Protein AF-A0A2D4QKC1-F1 (afdb_monomer)

Mean predicted aligned error: 18.06 Å

pLDDT: mean 79.15, std 17.95, range [43.81, 97.62]

Radius of gyration: 31.67 Å; Cα contacts (8 Å, |Δi|>4): 139; chains: 1; bounding box: 95×57×72 Å

Solvent-accessible surface area (backbone atoms only — not comparable to full-atom values): 16723 Å² total; per-residue (Å²): 98,55,77,78,63,40,70,86,30,85,89,55,93,60,56,71,71,54,38,54,56,47,50,66,70,49,64,88,60,57,54,65,60,53,51,51,51,52,52,52,51,54,54,47,56,62,53,36,77,80,44,98,55,34,66,61,54,51,55,54,47,52,54,51,51,63,59,47,60,68,54,71,50,46,63,56,55,70,70,67,52,75,74,73,71,78,82,75,76,87,76,90,73,88,73,80,82,77,77,79,80,79,80,80,75,86,77,75,83,76,83,83,74,81,81,72,82,76,77,81,76,77,80,77,80,83,74,79,79,76,79,72,80,85,68,86,73,51,50,65,58,52,50,52,51,41,60,66,70,32,72,47,72,71,45,36,66,59,54,59,60,57,40,83,72,45,60,54,96,54,32,41,34,29,35,52,76,67,79,53,95,83,62,83,50,68,69,50,48,51,54,47,28,54,49,49,18,68,71,72,75,47,85,44,49,71,42,75,49,51,78,84,71,60,68,67,66,64,86,75,51,73,59,63,76,72,38,70,67,52,44,51,50,35,66,74,64,78,56,79,92,86,79,87,82,81,76,88,74,67,79,79,78,76,84,80,130

Foldseek 3Di:
DCQPQNLPDPVDPDDPVRSVVVVVVCVLPDPVLVVVLVVLVVVLVVVLVVDPPSVVSVVVSVVVNVVSVVVSCVVVVVVVPPPPPPPCPDDPDDDPPDDDDDDDDDDDDDDDDPPDDDPDDDDPPPPPPPPDDPDDDFLVNLLVVLVVLQPDPVSCVLCPQWDFDGDDPLETEIEGNDADVPRQDPVSQVSSQVSSCVSNVDGHHYHYDYPVPPPPPCVPPPPCCPVPVVVVVCVVPVDDCPDDDDPVPDPDDDPDD

Secondary structure (DSSP, 8-state):
-HHHH-TT-TT----HHHHHHHHHHHTT--HHHHHHHHHHHHHHHHHHTT-TTHHHHHHHHHHHHHHHHTTTTHHHHHTT------------------PPPPPPP-PPPPP----PPPPPPPPPP-------------HHHHHHHHHHH--SHHHHHHHTTEEEEEEETTEEEEEESS--TT-S-HHHHHHHHHHHHHHHSS--EEEEE-GGG----TTT---GGGSHHHHHHHHHHT---------TTS-------

Nearest PDB structures (foldseek):
  5fkv-assembly1_E  TM=5.179E-01  e=2.735E-02  Escherichia coli K-12
  2aya-assembly1_A  TM=5.214E-01  e=7.899E-02  Escherichia coli
  4r1m-assembly2_C  TM=5.693E-01  e=3.878E-01  Bacteroides thetaiotaomicron VPI-5482
  6zu5-assembly1_SH0  TM=4.976E-01  e=1.056E+00  Paranosema locustae

Structure (mmCIF, N/CA/C/O backbone):
data_AF-A0A2D4QKC1-F1
#
_entry.id   AF-A0A2D4QKC1-F1
#
loop_
_atom_site.group_PDB
_atom_site.id
_atom_site.type_symbol
_atom_site.label_atom_id
_atom_site.label_alt_id
_atom_site.label_comp_id
_atom_site.label_asym_id
_atom_site.label_entity_id
_atom_site.label_seq_id
_atom_site.pdbx_PDB_ins_code
_atom_site.Cartn_x
_atom_site.Cartn_y
_atom_site.Cartn_z
_atom_site.occupancy
_atom_site.B_iso_or_equiv
_atom_site.auth_seq_id
_atom_site.auth_comp_id
_atom_site.auth_asym_id
_atom_site.auth_atom_id
_atom_site.pdbx_PDB_model_num
ATOM 1 N N . ILE A 1 1 ? 10.296 9.611 -22.393 1.00 74.88 1 ILE A N 1
ATOM 2 C CA . ILE A 1 1 ? 9.806 10.125 -23.695 1.00 74.88 1 ILE A CA 1
ATOM 3 C C . ILE A 1 1 ? 10.559 9.476 -24.848 1.00 74.88 1 ILE A C 1
ATOM 5 O O . ILE A 1 1 ? 9.961 8.614 -25.459 1.00 74.88 1 ILE A O 1
ATOM 9 N N . GLY A 1 2 ? 11.847 9.754 -25.102 1.00 80.81 2 GLY A N 1
ATOM 10 C CA . GLY A 1 2 ? 12.558 9.127 -26.239 1.00 80.81 2 GLY A CA 1
ATOM 11 C C . GLY A 1 2 ? 12.547 7.587 -26.245 1.00 80.81 2 GLY A C 1
ATOM 12 O O . GLY A 1 2 ? 12.412 6.978 -27.296 1.00 80.81 2 GLY A O 1
ATOM 13 N N . ILE A 1 3 ? 12.590 6.957 -25.065 1.00 80.50 3 ILE A N 1
ATOM 14 C CA . ILE A 1 3 ? 12.498 5.493 -24.925 1.00 80.50 3 ILE A CA 1
ATOM 15 C C . ILE A 1 3 ? 11.067 4.963 -25.157 1.00 80.50 3 ILE A C 1
ATOM 17 O O . ILE A 1 3 ? 10.878 3.892 -25.715 1.00 80.50 3 ILE A O 1
ATOM 21 N N . THR A 1 4 ? 10.047 5.696 -24.707 1.00 83.12 4 THR A N 1
ATOM 22 C CA . THR A 1 4 ? 8.649 5.225 -24.653 1.00 83.12 4 THR A CA 1
ATOM 23 C C . THR A 1 4 ? 7.832 5.620 -25.879 1.00 83.12 4 THR A C 1
ATOM 25 O O . THR A 1 4 ? 6.922 4.906 -26.273 1.00 83.12 4 THR A O 1
ATOM 28 N N . CYS A 1 5 ? 8.133 6.778 -26.459 1.00 87.69 5 CYS A N 1
ATOM 29 C CA . CYS A 1 5 ? 7.420 7.384 -27.582 1.00 87.69 5 CYS A CA 1
ATOM 30 C C . CYS A 1 5 ? 8.207 7.261 -28.898 1.00 87.69 5 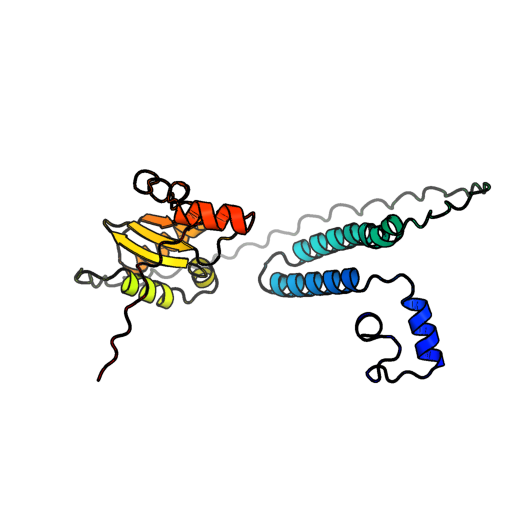CYS A C 1
ATOM 32 O O . CYS A 1 5 ? 7.710 7.684 -29.936 1.00 87.69 5 CYS A O 1
ATOM 34 N N . GLY A 1 6 ? 9.428 6.714 -28.851 1.00 89.19 6 GLY A N 1
ATOM 35 C CA . GLY A 1 6 ? 10.366 6.678 -29.971 1.00 89.19 6 GLY A CA 1
ATOM 36 C C . GLY A 1 6 ? 11.232 7.939 -30.065 1.00 89.19 6 GLY A C 1
ATOM 37 O O . GLY A 1 6 ? 10.823 9.038 -29.683 1.00 89.19 6 GLY A O 1
ATOM 38 N N . VAL A 1 7 ? 12.454 7.774 -30.579 1.00 92.06 7 VAL A N 1
ATOM 39 C CA . VAL A 1 7 ? 13.423 8.871 -30.783 1.00 92.06 7 VAL A CA 1
ATOM 40 C C . VAL A 1 7 ? 12.972 9.858 -31.865 1.00 92.06 7 VAL A C 1
ATOM 42 O O . VAL A 1 7 ? 13.386 11.015 -31.836 1.00 92.06 7 VAL A O 1
ATOM 45 N N . ASP A 1 8 ? 12.094 9.413 -32.765 1.00 90.56 8 ASP A N 1
ATOM 46 C CA . ASP A 1 8 ? 11.560 10.192 -33.889 1.00 90.56 8 ASP A CA 1
ATOM 47 C C . ASP A 1 8 ? 10.237 10.904 -33.543 1.00 90.56 8 ASP A C 1
ATOM 49 O O . ASP A 1 8 ? 9.576 11.469 -34.409 1.00 90.56 8 ASP A O 1
ATOM 53 N N . SER A 1 9 ? 9.827 10.881 -32.269 1.00 92.94 9 SER A N 1
ATOM 54 C CA . SER A 1 9 ? 8.595 11.527 -31.817 1.00 92.94 9 SER A CA 1
ATOM 55 C C . SER A 1 9 ? 8.651 13.047 -32.005 1.00 92.94 9 SER A C 1
ATOM 57 O O . SER A 1 9 ? 9.589 13.701 -31.547 1.00 92.94 9 SER A O 1
ATOM 59 N N . GLU A 1 10 ? 7.587 13.625 -32.572 1.00 92.06 10 GLU A N 1
ATOM 60 C CA . GLU A 1 10 ? 7.398 15.083 -32.691 1.00 92.06 10 GLU A CA 1
ATOM 61 C C . GLU A 1 10 ? 7.396 15.804 -31.332 1.00 92.06 10 GLU A C 1
ATOM 63 O O . GLU A 1 10 ? 7.630 17.008 -31.254 1.00 92.06 10 GLU A O 1
ATOM 68 N N . LEU A 1 11 ? 7.194 15.061 -30.237 1.00 90.12 11 LEU A N 1
ATOM 69 C CA . LEU A 1 11 ? 7.260 15.573 -28.869 1.00 90.12 11 LEU A CA 1
ATOM 70 C C . LEU A 1 11 ? 8.691 15.918 -28.420 1.00 90.12 11 LEU A C 1
ATOM 72 O O . LEU A 1 11 ? 8.862 16.543 -27.373 1.00 90.12 11 LEU A O 1
ATOM 76 N N . LEU A 1 12 ? 9.720 15.502 -29.171 1.00 91.31 12 LEU A N 1
ATOM 77 C CA . LEU A 1 12 ? 11.111 15.888 -28.946 1.00 91.31 12 LEU A CA 1
ATOM 78 C C . LEU A 1 12 ? 11.549 16.927 -29.996 1.00 91.31 12 LEU A C 1
ATOM 80 O O . LEU A 1 12 ? 11.938 16.549 -31.107 1.00 91.31 12 LEU A O 1
ATOM 84 N N . PRO A 1 13 ? 11.571 18.232 -29.657 1.00 91.25 13 PRO A N 1
ATOM 85 C CA . PRO A 1 13 ? 12.071 19.279 -30.545 1.00 91.25 13 PRO A CA 1
ATOM 86 C C . PRO A 1 13 ? 13.610 19.292 -30.548 1.00 91.25 13 PRO A C 1
ATOM 88 O O . PRO A 1 13 ? 14.244 20.250 -30.111 1.00 91.25 13 PRO A O 1
ATOM 91 N N . LEU A 1 14 ? 14.228 18.194 -30.986 1.00 94.44 14 LEU A N 1
ATOM 92 C CA . LEU A 1 14 ? 15.675 18.082 -31.166 1.00 94.44 14 LEU A CA 1
ATOM 93 C C . LEU A 1 14 ? 16.033 18.143 -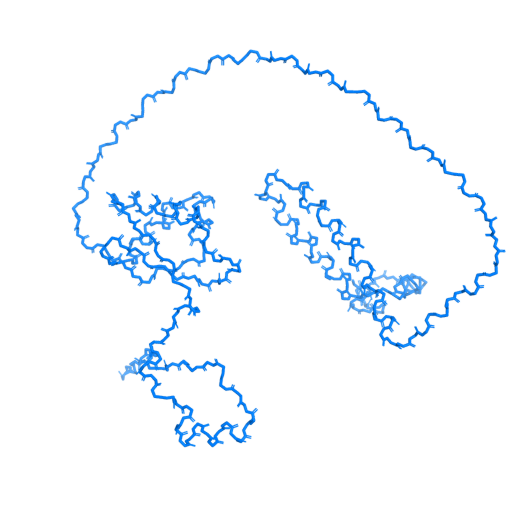32.652 1.00 94.44 14 LEU A C 1
ATOM 95 O O . LEU A 1 14 ? 15.337 17.570 -33.489 1.00 94.44 14 LEU A O 1
ATOM 99 N N . ALA A 1 15 ? 17.154 18.800 -32.961 1.00 96.31 15 ALA A N 1
ATOM 100 C CA . ALA A 1 15 ? 17.798 18.701 -34.267 1.00 96.31 15 ALA A CA 1
ATOM 101 C C . ALA A 1 15 ? 18.285 17.265 -34.532 1.00 96.31 15 ALA A C 1
ATOM 103 O O . ALA A 1 15 ? 18.446 16.469 -33.599 1.00 96.31 15 ALA A O 1
ATOM 104 N N . GLU A 1 16 ? 18.558 16.940 -35.795 1.00 93.38 16 GLU A N 1
ATOM 105 C CA . GLU A 1 16 ? 18.910 15.578 -36.211 1.00 93.38 16 GLU A CA 1
ATOM 106 C C . GLU A 1 16 ? 20.191 15.062 -35.538 1.00 93.38 16 GLU A C 1
ATOM 108 O O . GLU A 1 16 ? 20.237 13.911 -35.095 1.00 93.38 16 GLU A O 1
ATOM 113 N N . GLU A 1 17 ? 21.192 15.927 -35.325 1.00 95.19 17 GLU A N 1
ATOM 114 C CA . GLU A 1 17 ? 22.385 15.547 -34.556 1.00 95.19 17 GLU A CA 1
ATOM 115 C C . GLU A 1 17 ? 22.038 15.186 -33.101 1.00 95.19 17 GLU A C 1
ATOM 117 O O . GLU A 1 17 ? 22.573 14.225 -32.541 1.00 95.19 17 GLU A O 1
ATOM 122 N N . GLY A 1 18 ? 21.094 15.914 -32.494 1.00 94.50 18 GLY A N 1
ATOM 123 C CA . GLY A 1 18 ? 20.603 15.650 -31.142 1.00 94.50 18 GLY A CA 1
ATOM 124 C C . GLY A 1 18 ? 19.833 14.333 -31.038 1.00 94.50 18 GLY A C 1
ATOM 125 O O . GLY A 1 18 ? 19.993 13.609 -30.053 1.00 94.50 18 GLY A O 1
ATOM 126 N N . ARG A 1 19 ? 19.048 13.981 -32.066 1.00 94.38 19 ARG A N 1
ATOM 127 C CA . ARG A 1 19 ? 18.346 12.689 -32.140 1.00 94.38 19 ARG A CA 1
ATOM 128 C C . ARG A 1 19 ? 19.316 11.525 -32.280 1.00 94.38 19 ARG A C 1
ATOM 130 O O . ARG A 1 19 ? 19.178 10.541 -31.557 1.00 94.38 19 ARG A O 1
ATOM 137 N N . SER A 1 20 ? 20.319 11.654 -33.149 1.00 94.19 20 SER A N 1
ATOM 138 C CA . SER A 1 20 ? 21.366 10.641 -33.324 1.00 94.19 20 SER A CA 1
ATOM 139 C C . SER A 1 20 ? 22.130 10.385 -32.016 1.00 94.19 20 SER A C 1
ATOM 141 O O . SER A 1 20 ? 22.247 9.241 -31.571 1.00 94.19 20 SER A O 1
ATOM 143 N N . ALA A 1 21 ? 22.545 11.450 -31.319 1.00 94.12 21 ALA A N 1
ATOM 144 C CA . ALA A 1 21 ? 23.210 11.335 -30.021 1.00 94.12 21 ALA A CA 1
ATOM 145 C C . ALA A 1 21 ? 22.308 10.716 -28.939 1.00 94.12 21 ALA A C 1
ATOM 147 O O . ALA A 1 21 ? 22.780 9.943 -28.103 1.00 94.12 21 ALA A O 1
ATOM 148 N N . LEU A 1 22 ? 21.010 11.037 -28.941 1.00 91.94 22 LEU A N 1
ATOM 149 C CA . LEU A 1 22 ? 20.052 10.438 -28.016 1.00 91.94 22 LEU A CA 1
ATOM 150 C C . LEU A 1 22 ? 19.851 8.949 -28.312 1.00 91.94 22 LEU A C 1
ATOM 152 O O . LEU A 1 22 ? 19.867 8.154 -27.380 1.00 91.94 22 LEU A O 1
ATOM 156 N N . ARG A 1 23 ? 19.731 8.557 -29.585 1.00 92.88 23 ARG A N 1
ATOM 157 C CA . ARG A 1 23 ? 19.608 7.153 -30.000 1.00 92.88 23 ARG A CA 1
ATOM 158 C C . ARG A 1 23 ? 20.794 6.326 -29.498 1.00 92.88 23 ARG A C 1
ATOM 160 O O . ARG A 1 23 ? 20.572 5.302 -28.864 1.00 92.88 23 ARG A O 1
ATOM 167 N N . ALA A 1 24 ? 22.018 6.830 -29.665 1.00 92.25 24 ALA A N 1
ATOM 168 C CA . ALA A 1 24 ? 23.227 6.181 -29.152 1.00 92.25 24 ALA A CA 1
ATOM 169 C C . ALA A 1 24 ? 23.238 6.038 -27.616 1.00 92.25 24 ALA A C 1
ATOM 171 O O . ALA A 1 24 ? 23.744 5.058 -27.085 1.00 92.25 24 ALA A O 1
ATOM 172 N N . ARG A 1 25 ? 22.667 7.000 -26.877 1.00 86.44 25 ARG A N 1
ATOM 173 C CA . ARG A 1 25 ? 22.565 6.931 -25.403 1.00 86.44 25 ARG A CA 1
ATOM 174 C C . ARG A 1 25 ? 21.469 5.992 -24.907 1.00 86.44 25 ARG A C 1
ATOM 176 O O . ARG A 1 25 ? 21.533 5.550 -23.765 1.00 86.44 25 ARG A O 1
ATOM 183 N N . LEU A 1 26 ? 20.439 5.768 -25.718 1.00 89.38 26 LEU A N 1
ATOM 184 C CA . LEU A 1 26 ? 19.310 4.904 -25.379 1.00 89.38 26 LEU A CA 1
ATOM 185 C C . LEU A 1 26 ? 19.533 3.449 -25.803 1.00 89.38 26 LEU A C 1
ATOM 187 O O . LEU A 1 26 ? 18.759 2.578 -25.408 1.00 89.38 26 LEU A O 1
ATOM 191 N N . GLU A 1 27 ? 20.582 3.181 -26.578 1.00 88.25 27 GLU A N 1
ATOM 192 C CA . GLU A 1 27 ? 20.966 1.835 -26.975 1.00 88.25 27 GLU A CA 1
ATOM 193 C C . GLU A 1 27 ? 21.264 0.980 -25.730 1.00 88.25 27 GLU A C 1
ATOM 195 O O . GLU A 1 27 ? 22.121 1.309 -24.911 1.00 88.25 27 GLU A O 1
ATOM 200 N N . GLY A 1 28 ? 20.494 -0.097 -25.551 1.00 79.81 28 GLY A N 1
ATOM 201 C CA . GLY A 1 28 ? 20.599 -0.991 -24.393 1.00 79.81 28 GLY A CA 1
ATOM 202 C C . GLY A 1 28 ? 19.827 -0.555 -23.141 1.00 79.81 28 GLY A C 1
ATOM 203 O O . GLY A 1 28 ? 19.885 -1.256 -22.132 1.00 79.81 28 GLY A O 1
ATOM 204 N N . VAL A 1 29 ? 19.082 0.556 -23.177 1.00 84.06 29 VAL A N 1
ATOM 205 C CA . VAL A 1 29 ? 18.236 0.962 -22.045 1.00 84.06 29 VAL A CA 1
ATOM 206 C C . VAL A 1 29 ? 16.893 0.232 -22.093 1.00 84.06 29 VAL A C 1
ATOM 208 O O . VAL A 1 29 ? 16.118 0.388 -23.036 1.00 84.06 29 VAL A O 1
ATOM 211 N N . ASP A 1 30 ? 16.579 -0.522 -21.039 1.00 84.44 30 ASP A N 1
ATOM 212 C CA . ASP A 1 30 ? 15.271 -1.158 -20.875 1.00 84.44 30 ASP A CA 1
ATOM 213 C C . ASP A 1 30 ? 14.197 -0.137 -20.457 1.00 84.44 30 ASP A C 1
ATOM 215 O O . ASP A 1 30 ? 14.162 0.360 -19.326 1.00 84.44 30 ASP A O 1
ATOM 219 N N . ALA A 1 31 ? 13.284 0.147 -21.385 1.00 84.62 31 ALA A N 1
ATOM 220 C CA . ALA A 1 31 ? 12.133 1.018 -21.185 1.00 84.62 31 ALA A CA 1
ATOM 221 C C . ALA A 1 31 ? 11.273 0.624 -19.981 1.00 84.62 31 ALA A C 1
ATOM 223 O O . ALA A 1 31 ? 10.871 1.487 -19.193 1.00 84.62 31 ALA A O 1
ATOM 224 N N . ALA A 1 32 ? 10.984 -0.672 -19.852 1.00 84.12 32 ALA A N 1
ATOM 225 C CA . ALA A 1 32 ? 10.090 -1.186 -18.827 1.00 84.12 32 ALA A CA 1
ATOM 226 C C . ALA A 1 32 ? 10.747 -1.080 -17.447 1.00 84.12 32 ALA A C 1
ATOM 228 O O . ALA A 1 32 ? 10.114 -0.608 -16.498 1.00 84.12 32 ALA A O 1
ATOM 229 N N . GLY A 1 33 ? 12.034 -1.423 -17.351 1.00 85.25 33 GLY A N 1
ATOM 230 C CA . GLY A 1 33 ? 12.841 -1.265 -16.146 1.00 85.25 33 GLY A CA 1
ATOM 231 C C . GLY A 1 33 ? 12.910 0.183 -15.662 1.00 85.25 33 GLY A C 1
ATOM 232 O O . GLY A 1 33 ? 12.623 0.453 -14.493 1.00 85.25 33 GLY A O 1
ATOM 233 N N . VAL A 1 34 ? 13.205 1.137 -16.552 1.00 86.25 34 VAL A N 1
ATOM 234 C CA . VAL A 1 34 ? 13.252 2.567 -16.194 1.00 86.25 34 VAL A CA 1
ATOM 235 C C . VAL A 1 34 ? 11.887 3.065 -15.712 1.00 86.25 34 VAL A C 1
ATOM 237 O O . VAL A 1 34 ? 11.810 3.740 -14.683 1.00 86.25 34 VAL A O 1
ATOM 240 N N . LEU A 1 35 ? 10.796 2.704 -16.397 1.00 88.62 35 LEU A N 1
ATOM 241 C CA . LEU A 1 35 ? 9.447 3.101 -15.983 1.00 88.62 35 LEU A CA 1
ATOM 242 C C . LEU A 1 35 ? 9.071 2.501 -14.620 1.00 88.62 35 LEU A C 1
ATOM 244 O O . LEU A 1 35 ? 8.525 3.201 -13.766 1.00 88.62 35 LEU A O 1
ATOM 248 N N . HIS A 1 36 ? 9.419 1.235 -14.382 1.00 89.31 36 HIS A N 1
ATOM 249 C CA . HIS A 1 36 ? 9.230 0.586 -13.089 1.00 89.31 36 HIS A CA 1
ATOM 250 C C . HIS A 1 36 ? 10.009 1.300 -11.972 1.00 89.31 36 HIS A C 1
ATOM 252 O O . HIS A 1 36 ? 9.458 1.548 -10.896 1.00 89.31 36 HIS A O 1
ATOM 258 N N . MET A 1 37 ? 11.267 1.682 -12.221 1.00 91.25 37 MET A N 1
ATOM 259 C CA . MET A 1 37 ? 12.070 2.443 -11.258 1.00 91.25 37 MET A CA 1
ATOM 260 C C . MET A 1 37 ? 11.439 3.803 -10.935 1.00 91.25 37 MET A C 1
ATOM 262 O O . MET A 1 37 ? 11.318 4.149 -9.758 1.00 91.25 37 MET A O 1
ATOM 266 N N . ILE A 1 38 ? 10.964 4.537 -11.947 1.00 92.06 38 ILE A N 1
ATOM 267 C CA . ILE A 1 38 ? 10.258 5.815 -11.763 1.00 92.06 38 ILE A CA 1
ATOM 268 C C . ILE A 1 38 ? 8.997 5.618 -10.913 1.00 92.06 38 ILE A C 1
ATOM 270 O O . ILE A 1 38 ? 8.808 6.330 -9.924 1.00 92.06 38 ILE A O 1
ATOM 274 N N . ALA A 1 39 ? 8.179 4.612 -11.232 1.00 94.38 39 ALA A N 1
ATOM 275 C CA . ALA A 1 39 ? 6.962 4.310 -10.483 1.00 94.38 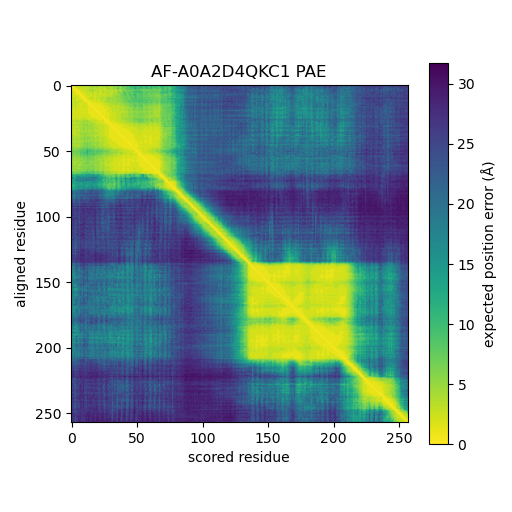39 ALA A CA 1
ATOM 276 C C . ALA A 1 39 ? 7.257 4.007 -9.001 1.00 94.38 39 ALA A C 1
ATOM 278 O O . ALA A 1 39 ? 6.547 4.480 -8.108 1.00 94.38 39 ALA A O 1
ATOM 279 N N . ARG A 1 40 ? 8.343 3.276 -8.705 1.00 94.31 40 ARG A N 1
ATOM 280 C CA . ARG A 1 40 ? 8.775 3.026 -7.318 1.00 94.31 40 ARG A CA 1
ATOM 281 C C . ARG A 1 40 ? 9.248 4.290 -6.609 1.00 94.31 40 ARG A C 1
ATOM 283 O O . ARG A 1 40 ? 8.935 4.455 -5.426 1.00 94.31 40 ARG A O 1
ATOM 290 N N . CYS A 1 41 ? 9.975 5.171 -7.292 1.00 95.88 41 CYS A N 1
ATOM 291 C CA . CYS A 1 41 ? 10.383 6.461 -6.736 1.00 95.88 41 CYS A CA 1
ATOM 292 C C . CYS A 1 41 ? 9.163 7.313 -6.370 1.00 95.88 41 CYS A C 1
ATOM 294 O O . CYS A 1 41 ? 9.103 7.846 -5.263 1.00 95.88 41 CYS A O 1
ATOM 296 N N . GLU A 1 42 ? 8.157 7.380 -7.243 1.00 96.69 42 GLU A N 1
ATOM 297 C CA . GLU A 1 42 ? 6.944 8.165 -7.004 1.00 96.69 42 GLU A CA 1
ATOM 298 C C . GLU A 1 42 ? 6.098 7.599 -5.854 1.00 96.69 42 GLU A C 1
ATOM 300 O O . GLU A 1 42 ? 5.673 8.338 -4.961 1.00 96.69 42 GLU A O 1
ATOM 305 N N . ALA A 1 43 ? 5.895 6.279 -5.820 1.00 94.75 43 ALA A N 1
ATOM 306 C CA . ALA A 1 43 ? 5.228 5.613 -4.703 1.00 94.75 43 ALA A CA 1
ATOM 307 C C . ALA A 1 43 ? 5.964 5.868 -3.376 1.00 94.75 43 ALA A C 1
ATOM 309 O O . ALA A 1 43 ? 5.348 6.237 -2.375 1.00 94.75 43 ALA A O 1
ATOM 310 N N . THR A 1 44 ? 7.295 5.752 -3.372 1.00 96.38 44 THR A N 1
ATOM 311 C CA . THR A 1 44 ? 8.108 6.003 -2.173 1.00 96.38 44 THR A CA 1
ATOM 312 C C . THR A 1 44 ? 8.034 7.464 -1.737 1.00 96.38 44 THR A C 1
ATOM 314 O O . THR A 1 44 ? 7.890 7.724 -0.546 1.00 96.38 44 THR A O 1
ATOM 317 N N . ALA A 1 45 ? 8.053 8.422 -2.669 1.00 96.50 45 ALA A N 1
ATOM 318 C CA . ALA A 1 45 ? 7.902 9.841 -2.358 1.00 96.50 45 ALA A CA 1
ATOM 319 C C . ALA A 1 45 ? 6.539 10.148 -1.714 1.00 96.50 45 ALA A C 1
ATOM 321 O O . ALA A 1 45 ? 6.475 10.915 -0.750 1.00 96.50 45 ALA A O 1
ATOM 322 N N . ARG A 1 46 ? 5.456 9.515 -2.192 1.00 95.25 46 ARG A N 1
ATOM 323 C CA . ARG A 1 46 ? 4.126 9.621 -1.569 1.00 95.25 46 ARG A CA 1
ATOM 324 C C . ARG A 1 46 ? 4.124 9.065 -0.146 1.00 95.25 46 ARG A C 1
ATOM 326 O O . ARG A 1 46 ? 3.638 9.739 0.757 1.00 95.25 46 ARG A O 1
ATOM 333 N N . HIS A 1 47 ? 4.718 7.894 0.080 1.00 93.69 47 HIS A N 1
ATOM 334 C CA . HIS A 1 47 ? 4.800 7.300 1.418 1.00 93.69 47 HIS A CA 1
ATOM 335 C C . HIS A 1 47 ? 5.718 8.075 2.373 1.00 93.69 47 HIS A C 1
ATOM 337 O O . HIS A 1 47 ? 5.402 8.197 3.556 1.00 93.69 47 HIS A O 1
ATOM 343 N N . ALA A 1 48 ? 6.814 8.651 1.872 1.00 96.12 48 ALA A N 1
ATOM 344 C CA . ALA A 1 48 ? 7.778 9.411 2.664 1.00 96.12 48 ALA A CA 1
ATOM 345 C C . ALA A 1 48 ? 7.164 10.644 3.350 1.00 96.12 48 ALA A C 1
ATOM 347 O O . ALA A 1 48 ? 7.639 11.034 4.413 1.00 96.12 48 ALA A O 1
ATOM 348 N N . ARG A 1 49 ? 6.099 11.231 2.783 1.00 94.12 49 ARG A N 1
ATOM 349 C CA . ARG A 1 49 ? 5.403 12.402 3.350 1.00 94.12 49 ARG A CA 1
ATOM 350 C C . ARG A 1 49 ? 4.648 12.110 4.647 1.00 94.12 49 ARG A C 1
ATOM 352 O O . ARG A 1 49 ? 4.428 13.030 5.425 1.00 94.12 49 ARG A O 1
ATOM 359 N N . PHE A 1 50 ? 4.251 10.860 4.875 1.00 93.00 50 PHE A N 1
ATOM 360 C CA . PHE A 1 50 ? 3.387 10.477 5.999 1.00 93.00 50 PHE A CA 1
ATOM 361 C C . PHE A 1 50 ? 4.105 9.648 7.068 1.00 93.00 50 PHE A C 1
ATOM 363 O O . PHE A 1 50 ? 3.487 9.245 8.050 1.00 93.00 50 PHE A O 1
ATOM 370 N N . THR A 1 51 ? 5.403 9.380 6.900 1.00 94.31 51 THR A N 1
ATOM 371 C CA . THR A 1 51 ? 6.196 8.616 7.868 1.00 94.31 51 THR A CA 1
ATOM 372 C C . THR A 1 51 ? 7.208 9.498 8.593 1.00 94.31 51 THR A C 1
ATOM 374 O O . THR A 1 51 ? 7.854 10.355 7.994 1.00 94.31 51 THR A O 1
ATOM 377 N N . ALA A 1 52 ? 7.414 9.235 9.884 1.00 95.12 52 ALA A N 1
ATOM 378 C CA . ALA A 1 52 ? 8.500 9.839 10.657 1.00 95.12 52 ALA A CA 1
ATOM 379 C C . ALA A 1 52 ? 9.893 9.323 10.232 1.00 95.12 52 ALA A C 1
ATOM 381 O O . ALA A 1 52 ? 10.912 9.880 10.633 1.00 95.12 52 ALA A O 1
ATOM 382 N N . SER A 1 53 ? 9.955 8.264 9.414 1.00 95.56 53 SER A N 1
ATOM 383 C CA . SER A 1 53 ? 11.195 7.590 9.003 1.00 95.56 53 SER A CA 1
ATOM 384 C C . SER A 1 53 ? 11.415 7.637 7.487 1.00 95.56 53 SER A C 1
ATOM 386 O O . SER A 1 53 ? 11.764 6.634 6.864 1.00 95.56 53 SER A O 1
ATOM 388 N N . SER A 1 54 ? 11.233 8.810 6.874 1.00 96.06 54 SER A N 1
ATOM 389 C CA . SER A 1 54 ? 11.425 9.018 5.429 1.00 96.06 54 SER A CA 1
ATOM 390 C C . SER A 1 54 ? 12.818 8.597 4.943 1.00 96.06 54 SER A C 1
ATOM 392 O O . SER A 1 54 ? 12.939 7.965 3.895 1.00 96.06 54 SER A O 1
ATOM 394 N N . ARG A 1 55 ? 13.868 8.855 5.733 1.00 95.50 55 ARG A N 1
ATOM 395 C CA . ARG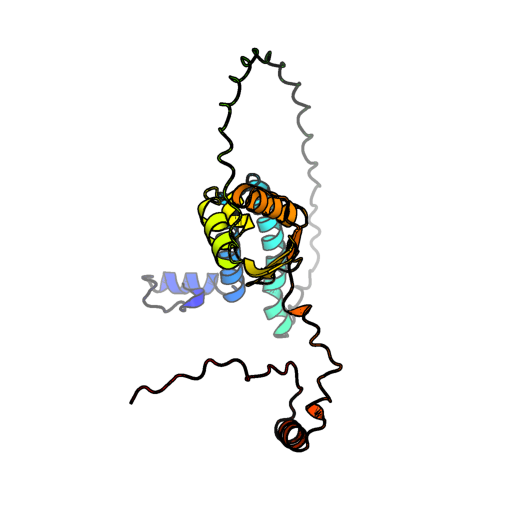 A 1 55 ? 15.246 8.463 5.402 1.00 95.50 55 ARG A CA 1
ATOM 396 C C . ARG A 1 55 ? 15.407 6.951 5.227 1.00 95.50 55 ARG A C 1
ATOM 398 O O . ARG A 1 55 ? 15.983 6.522 4.234 1.00 95.50 55 ARG A O 1
ATOM 405 N N . ALA A 1 56 ? 14.838 6.160 6.138 1.00 96.81 56 ALA A N 1
ATOM 406 C CA . ALA A 1 56 ? 14.899 4.702 6.068 1.00 96.81 56 ALA A CA 1
ATOM 407 C C . ALA A 1 56 ? 14.187 4.156 4.817 1.00 96.81 56 ALA A C 1
ATOM 409 O O . ALA A 1 56 ? 14.671 3.212 4.195 1.00 96.81 56 ALA A O 1
ATOM 410 N N . LEU A 1 57 ? 13.070 4.774 4.405 1.00 94.81 57 LEU A N 1
ATOM 411 C CA . LEU A 1 57 ? 12.389 4.415 3.156 1.00 94.81 57 LEU A CA 1
ATOM 412 C C . LEU A 1 57 ? 13.249 4.709 1.922 1.00 94.81 57 LEU A C 1
ATOM 414 O O . LEU A 1 57 ? 13.289 3.883 1.010 1.00 94.81 57 LEU A O 1
ATOM 418 N N . PHE A 1 58 ? 13.942 5.850 1.897 1.00 97.19 58 PHE A N 1
ATOM 419 C CA . PHE A 1 58 ? 14.847 6.195 0.800 1.00 97.19 58 PHE A CA 1
ATOM 420 C C . PHE A 1 58 ? 16.066 5.274 0.737 1.00 97.19 58 PHE A C 1
ATOM 422 O O . PHE A 1 58 ? 16.391 4.797 -0.347 1.00 97.19 58 PHE A O 1
ATOM 429 N N . ASP A 1 59 ? 16.696 4.965 1.873 1.00 97.25 59 ASP A N 1
ATOM 430 C CA . ASP A 1 59 ? 17.832 4.036 1.914 1.00 97.25 59 ASP A CA 1
ATOM 431 C C . ASP A 1 59 ? 17.405 2.635 1.433 1.00 97.25 59 ASP A C 1
ATOM 433 O O . ASP A 1 59 ? 18.076 2.021 0.602 1.00 97.25 59 ASP A O 1
ATOM 437 N N . ALA A 1 60 ? 16.225 2.159 1.851 1.00 96.06 60 ALA A N 1
ATOM 438 C CA . ALA A 1 60 ? 15.663 0.900 1.364 1.00 96.06 60 ALA A CA 1
ATOM 439 C C . ALA A 1 60 ? 15.323 0.932 -0.138 1.00 96.06 60 ALA A C 1
ATOM 441 O O . ALA A 1 60 ? 15.499 -0.072 -0.831 1.00 96.06 60 ALA A O 1
ATOM 442 N N . LEU A 1 61 ? 14.822 2.055 -0.665 1.00 96.62 61 LEU A N 1
ATOM 443 C CA . LEU A 1 61 ? 14.600 2.221 -2.103 1.00 96.62 61 LEU A CA 1
ATOM 444 C C . LEU A 1 61 ? 15.924 2.162 -2.870 1.00 96.62 61 LEU A C 1
ATOM 446 O O . LEU A 1 61 ? 15.993 1.453 -3.867 1.00 96.62 61 LEU A O 1
ATOM 450 N N . LEU A 1 62 ? 16.964 2.845 -2.390 1.00 95.88 62 LEU A N 1
ATOM 451 C CA . LEU A 1 62 ? 18.276 2.877 -3.034 1.00 95.88 62 LEU A CA 1
ATOM 452 C C . LEU A 1 62 ? 18.877 1.470 -3.153 1.00 95.88 62 LEU A C 1
ATOM 454 O O . LEU A 1 62 ? 19.320 1.087 -4.232 1.00 95.88 62 LEU A O 1
ATOM 458 N N . VAL A 1 63 ? 18.797 0.669 -2.083 1.00 96.12 63 VAL A N 1
ATOM 459 C CA . VAL A 1 63 ? 19.214 -0.745 -2.104 1.00 96.12 63 VAL A CA 1
ATOM 460 C C . VAL A 1 63 ? 18.382 -1.561 -3.099 1.00 96.12 63 VAL A C 1
ATOM 462 O O . VAL A 1 63 ? 18.919 -2.390 -3.826 1.00 96.12 63 VAL A O 1
ATOM 465 N N . ARG A 1 64 ? 17.066 -1.330 -3.194 1.00 92.00 64 ARG A N 1
ATOM 466 C CA . ARG A 1 64 ? 16.240 -2.032 -4.194 1.00 92.00 64 ARG A CA 1
ATOM 467 C C . ARG A 1 64 ? 16.581 -1.632 -5.627 1.00 92.00 64 ARG A C 1
ATOM 469 O O . ARG A 1 64 ? 16.509 -2.485 -6.505 1.00 92.00 64 ARG A O 1
ATOM 476 N N . LEU A 1 65 ? 16.912 -0.365 -5.874 1.00 91.06 65 LEU A N 1
ATOM 477 C CA . LEU A 1 65 ? 17.292 0.112 -7.204 1.00 91.06 65 LEU A CA 1
ATOM 478 C C . LEU A 1 65 ? 18.654 -0.450 -7.624 1.00 91.06 65 LEU A C 1
ATOM 480 O O . LEU A 1 65 ? 18.768 -0.918 -8.753 1.00 91.06 65 LEU A O 1
ATOM 484 N N . SER A 1 66 ? 19.633 -0.515 -6.713 1.00 91.75 66 SER A N 1
ATOM 485 C CA . SER A 1 66 ? 20.932 -1.135 -7.010 1.00 91.75 66 SER A CA 1
ATOM 486 C C . SER A 1 66 ? 20.812 -2.635 -7.290 1.00 91.75 66 SER A C 1
ATOM 488 O O . SER A 1 66 ? 21.487 -3.161 -8.167 1.00 91.75 66 SER A O 1
ATOM 490 N N . MET A 1 67 ? 19.899 -3.335 -6.609 1.00 85.94 67 MET A N 1
ATOM 491 C CA . MET A 1 67 ? 19.618 -4.743 -6.909 1.00 85.94 67 MET A CA 1
ATOM 492 C C . MET A 1 67 ? 18.887 -4.935 -8.245 1.00 85.94 67 MET A C 1
ATOM 494 O O . MET A 1 67 ? 19.104 -5.939 -8.920 1.00 85.94 67 MET A O 1
ATOM 498 N N . ALA A 1 68 ? 18.023 -3.995 -8.634 1.00 84.00 68 ALA A N 1
ATOM 499 C CA . ALA A 1 68 ? 17.271 -4.068 -9.885 1.00 84.00 68 ALA A CA 1
ATOM 500 C C . ALA A 1 68 ? 18.136 -3.774 -11.125 1.00 84.00 68 ALA A C 1
ATOM 502 O O . ALA A 1 68 ? 17.836 -4.284 -12.202 1.00 84.00 68 ALA A O 1
ATOM 503 N N . GLU A 1 69 ? 19.237 -3.033 -10.978 1.00 72.00 69 GLU A N 1
ATOM 504 C CA . GLU A 1 69 ? 20.209 -2.791 -12.055 1.00 72.00 69 GLU A CA 1
ATOM 505 C C . GLU A 1 69 ? 20.824 -4.102 -12.582 1.00 72.00 69 GLU A C 1
ATOM 507 O O . GLU A 1 69 ? 21.051 -4.260 -13.781 1.00 72.00 69 GLU A O 1
ATOM 512 N N . HIS A 1 70 ? 20.972 -5.108 -11.715 1.00 63.81 70 HIS A N 1
ATOM 513 C CA . HIS A 1 70 ? 21.424 -6.442 -12.112 1.00 63.81 70 HIS A CA 1
ATOM 514 C C . HIS A 1 70 ? 20.389 -7.234 -12.931 1.00 63.81 70 HIS A C 1
ATOM 516 O O . HIS A 1 70 ? 20.764 -8.174 -13.629 1.00 63.81 70 HIS A O 1
ATOM 522 N N . LEU A 1 71 ? 19.103 -6.861 -12.886 1.00 58.75 71 LEU A N 1
ATOM 523 C CA . LEU A 1 71 ? 18.031 -7.537 -13.629 1.00 58.75 71 LEU A CA 1
ATOM 524 C C . LEU A 1 71 ? 17.836 -6.966 -15.041 1.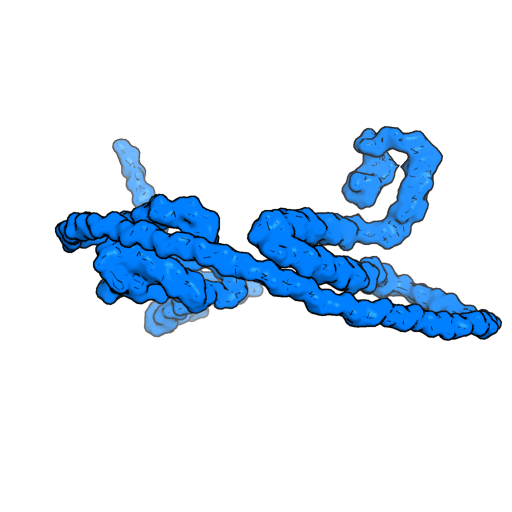00 58.75 71 LEU A C 1
ATOM 526 O O . LEU A 1 71 ? 17.384 -7.691 -15.923 1.00 58.75 71 LEU A O 1
ATOM 530 N N . ALA A 1 72 ? 18.238 -5.715 -15.288 1.00 59.53 72 ALA A N 1
ATOM 531 C CA . ALA A 1 72 ? 18.161 -5.085 -16.613 1.00 59.53 72 ALA A CA 1
ATOM 532 C C . ALA A 1 72 ? 19.056 -5.775 -17.669 1.00 59.53 72 ALA A C 1
ATOM 534 O O . ALA A 1 72 ? 18.853 -5.613 -18.867 1.00 59.53 72 ALA A O 1
ATOM 535 N N . SER A 1 73 ? 20.014 -6.595 -17.227 1.00 59.81 73 SER A N 1
ATOM 536 C CA . SER A 1 73 ? 20.877 -7.440 -18.066 1.00 59.81 73 SER A CA 1
ATOM 537 C C . SER A 1 73 ? 20.220 -8.772 -18.483 1.00 59.81 73 SER A C 1
ATOM 539 O O . SER A 1 73 ? 20.657 -9.425 -19.431 1.00 59.81 73 SER A O 1
ATOM 541 N N . ILE A 1 74 ? 19.134 -9.191 -17.824 1.00 61.91 74 ILE A N 1
ATOM 542 C CA . ILE A 1 74 ? 18.508 -10.499 -18.070 1.00 61.91 74 ILE A CA 1
ATOM 543 C C . ILE A 1 74 ? 17.877 -10.619 -19.466 1.00 61.91 74 ILE A C 1
ATOM 545 O O . ILE A 1 74 ? 18.036 -11.677 -20.066 1.00 61.91 74 ILE A O 1
ATOM 549 N N . PRO A 1 75 ? 17.224 -9.596 -20.050 1.00 64.81 75 PRO A N 1
ATOM 550 C CA . PRO A 1 75 ? 16.741 -9.679 -21.429 1.00 64.81 75 PRO A CA 1
ATOM 551 C C . PRO A 1 75 ? 17.874 -9.915 -22.436 1.00 64.81 75 PRO A C 1
ATOM 553 O O . PRO A 1 75 ? 17.711 -10.708 -23.360 1.00 64.81 75 PRO A O 1
ATOM 556 N N . ALA A 1 76 ? 19.043 -9.299 -22.216 1.00 64.94 76 ALA A N 1
ATOM 557 C CA . ALA A 1 76 ? 20.233 -9.519 -23.038 1.00 64.94 76 ALA A CA 1
ATOM 558 C C . ALA A 1 76 ? 20.792 -10.947 -22.876 1.00 64.94 76 ALA A C 1
ATOM 560 O O . ALA A 1 76 ? 21.233 -11.551 -23.851 1.00 64.94 76 ALA A O 1
ATOM 561 N N . LEU A 1 77 ? 20.712 -11.515 -21.666 1.00 62.44 77 LEU A N 1
ATOM 562 C CA . LEU A 1 77 ? 21.049 -12.919 -21.397 1.00 62.44 77 LEU A CA 1
ATOM 563 C C . LEU A 1 77 ? 20.025 -13.904 -21.994 1.00 62.44 77 LEU A C 1
ATOM 565 O O . LEU A 1 77 ? 20.412 -14.950 -22.511 1.00 62.44 77 LEU A O 1
ATOM 569 N N . LEU A 1 78 ? 18.729 -13.583 -21.945 1.00 72.06 78 LEU A N 1
ATOM 570 C CA . LEU A 1 78 ? 17.636 -14.427 -22.448 1.00 72.06 78 LEU A CA 1
ATOM 571 C C . LEU A 1 78 ? 17.533 -14.424 -23.976 1.00 72.06 78 LEU A C 1
ATOM 573 O O . LEU A 1 78 ? 17.117 -15.424 -24.550 1.00 72.06 78 LEU A O 1
ATOM 577 N N . GLN A 1 79 ? 17.956 -13.351 -24.648 1.00 79.81 79 GLN A N 1
ATOM 578 C CA . GLN A 1 79 ? 18.034 -13.297 -26.114 1.00 79.81 79 GLN A CA 1
ATOM 579 C C . GLN A 1 79 ? 19.146 -14.184 -26.703 1.00 79.81 79 GLN A C 1
ATOM 581 O O . GLN A 1 79 ? 19.396 -14.138 -27.905 1.00 79.81 79 GLN A O 1
ATOM 586 N N . GLY A 1 80 ? 19.823 -15.006 -25.890 1.00 56.34 80 GLY A N 1
ATOM 587 C CA . GLY A 1 80 ? 20.836 -15.948 -26.368 1.00 56.34 80 GLY A CA 1
ATOM 588 C C . GLY A 1 80 ? 22.082 -15.262 -26.927 1.00 56.34 80 GLY A C 1
ATOM 589 O O . GLY A 1 80 ? 22.923 -15.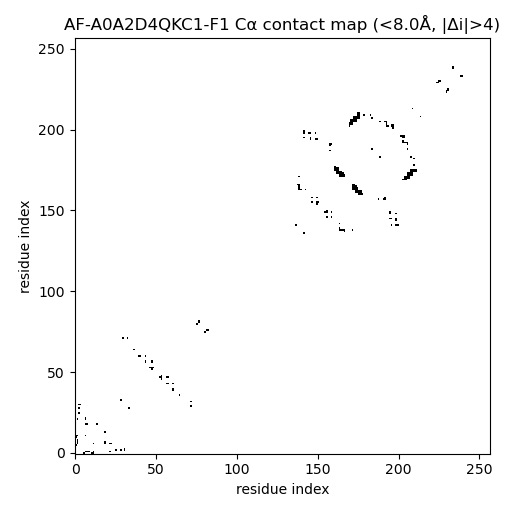916 -27.545 1.00 56.34 80 GLY A O 1
ATOM 590 N N . GLY A 1 81 ? 22.224 -13.954 -26.692 1.00 53.38 81 GLY A N 1
ATOM 591 C CA . GLY A 1 81 ? 23.453 -13.230 -26.936 1.00 53.38 81 GLY A CA 1
ATOM 592 C C . GLY A 1 81 ? 24.506 -13.794 -26.003 1.00 53.38 81 GLY A C 1
ATOM 593 O O . GLY A 1 81 ? 24.586 -13.400 -24.843 1.00 53.38 81 GLY A O 1
ATOM 594 N N . ALA A 1 82 ? 25.303 -14.742 -26.495 1.00 48.03 82 ALA A N 1
ATOM 595 C CA . ALA A 1 82 ? 26.566 -15.090 -25.883 1.00 48.03 82 ALA A CA 1
ATOM 596 C C . ALA A 1 82 ? 27.340 -13.780 -25.739 1.00 48.03 82 ALA A C 1
ATOM 598 O O . ALA A 1 82 ? 27.954 -13.306 -26.694 1.00 48.03 82 ALA A O 1
ATOM 599 N N . SER A 1 83 ? 27.278 -13.161 -24.558 1.00 48.81 83 SER A N 1
ATOM 600 C CA . SER A 1 83 ? 28.232 -12.142 -24.180 1.00 48.81 83 SER A CA 1
ATOM 601 C C . SER A 1 83 ? 29.563 -12.865 -24.263 1.00 48.81 83 SER A C 1
ATOM 603 O O . SER A 1 83 ? 29.904 -13.664 -23.386 1.00 48.81 83 SER A O 1
ATOM 605 N N . SER A 1 84 ? 30.268 -12.689 -25.376 1.00 51.47 84 SER A N 1
ATOM 606 C CA . SER A 1 84 ? 31.644 -13.103 -25.501 1.00 51.47 84 SER A CA 1
ATOM 607 C C . SER A 1 84 ? 32.347 -12.397 -24.358 1.00 51.47 84 SER A C 1
ATOM 609 O O . SER A 1 84 ? 32.580 -11.189 -24.418 1.00 51.47 84 SER A O 1
ATOM 611 N N . LEU A 1 85 ? 32.597 -13.131 -23.275 1.00 51.91 85 LEU A N 1
ATOM 612 C CA . LEU A 1 85 ? 33.503 -12.714 -22.224 1.00 51.91 85 LEU A CA 1
ATOM 613 C C . LEU A 1 85 ? 34.738 -12.179 -22.953 1.00 51.91 85 LEU A C 1
ATOM 615 O O . LEU A 1 85 ? 35.347 -12.947 -23.709 1.00 51.91 85 LEU A O 1
ATOM 619 N N . PRO A 1 86 ? 35.095 -10.889 -22.822 1.00 49.78 86 PRO A N 1
ATOM 620 C CA . PRO A 1 86 ? 36.316 -10.407 -23.429 1.00 49.78 86 PRO A CA 1
ATOM 621 C C . PRO A 1 86 ? 37.441 -11.263 -22.857 1.00 49.78 86 PRO A C 1
ATOM 623 O O . PRO A 1 86 ? 37.672 -11.293 -21.646 1.00 49.78 86 PRO A O 1
ATOM 626 N N . LYS A 1 87 ? 38.086 -12.035 -23.737 1.00 49.50 87 LYS A N 1
ATOM 627 C CA . LYS A 1 87 ? 39.222 -12.898 -23.428 1.00 49.50 87 LYS A CA 1
ATOM 628 C C . LYS A 1 87 ? 40.333 -11.990 -22.905 1.00 49.50 87 LYS A C 1
ATOM 630 O O . LYS A 1 87 ? 41.095 -11.407 -23.670 1.00 49.50 87 LYS A O 1
ATOM 635 N N . LYS A 1 88 ? 40.356 -11.805 -21.585 1.00 45.69 88 LYS A N 1
ATOM 636 C CA . LYS A 1 88 ? 41.256 -10.914 -20.857 1.00 45.69 88 LYS A CA 1
ATOM 637 C C . LYS A 1 88 ? 42.676 -11.469 -20.954 1.00 45.69 88 LYS A C 1
ATOM 639 O O . LYS A 1 88 ? 43.107 -12.257 -20.117 1.00 45.69 88 LYS A O 1
ATOM 644 N N . LYS A 1 89 ? 43.403 -11.065 -22.001 1.00 46.28 89 LYS A N 1
ATOM 645 C CA . LYS A 1 89 ? 44.865 -11.149 -22.043 1.00 46.28 89 LYS A CA 1
ATOM 646 C C . LYS A 1 89 ? 45.388 -10.222 -20.948 1.00 46.28 89 LYS A C 1
ATOM 648 O O . LYS A 1 89 ? 45.018 -9.052 -20.888 1.00 46.28 89 LYS A O 1
ATOM 653 N N . GLY A 1 90 ? 46.139 -10.810 -20.024 1.00 52.81 90 GLY A N 1
ATOM 654 C CA . GLY A 1 90 ? 46.524 -10.200 -18.762 1.00 52.81 90 GLY A CA 1
ATOM 655 C C . GLY A 1 90 ? 47.176 -8.829 -18.907 1.00 52.81 90 GLY A C 1
ATOM 656 O O . GLY A 1 90 ? 48.134 -8.655 -19.650 1.00 52.81 90 GLY A O 1
ATOM 657 N N . SER A 1 91 ? 46.691 -7.894 -18.100 1.00 44.22 91 SER A N 1
ATOM 658 C CA . SER A 1 91 ? 47.510 -6.845 -17.513 1.00 44.22 91 SER A CA 1
ATOM 659 C C . SER A 1 91 ? 47.120 -6.783 -16.044 1.00 44.22 91 SER A C 1
ATOM 661 O O . SER A 1 91 ? 46.007 -6.392 -15.689 1.00 44.22 91 SER A O 1
ATOM 663 N N . ARG A 1 92 ? 48.014 -7.301 -15.202 1.00 52.78 92 ARG A N 1
ATOM 664 C CA . ARG A 1 92 ? 48.000 -7.115 -13.754 1.00 52.78 92 ARG A CA 1
ATOM 665 C C . ARG A 1 92 ? 48.357 -5.646 -13.528 1.00 52.78 92 ARG A C 1
ATOM 667 O O . ARG A 1 92 ? 49.525 -5.289 -13.605 1.00 52.78 92 ARG A O 1
ATOM 674 N N . SER A 1 93 ? 47.351 -4.812 -13.306 1.00 44.44 93 SER A N 1
ATOM 675 C CA . SER A 1 93 ? 47.554 -3.472 -12.765 1.00 44.44 93 SER A CA 1
ATOM 676 C C . SER A 1 93 ? 47.312 -3.558 -11.268 1.00 44.44 93 SER A C 1
ATOM 678 O O . SER A 1 93 ? 46.197 -3.822 -10.820 1.00 44.44 93 SER A O 1
ATOM 680 N N . ASP A 1 94 ? 48.409 -3.421 -10.544 1.00 50.47 94 ASP A N 1
ATOM 681 C CA . ASP A 1 94 ? 48.519 -3.214 -9.111 1.00 50.47 94 ASP A CA 1
ATOM 682 C C . ASP A 1 94 ? 47.517 -2.143 -8.643 1.00 50.47 94 ASP A C 1
ATOM 684 O O . ASP A 1 94 ? 47.625 -0.970 -9.000 1.00 50.47 94 ASP A O 1
ATOM 688 N N . VAL A 1 95 ? 46.485 -2.560 -7.906 1.00 51.84 95 VAL A N 1
ATOM 689 C CA . VAL A 1 95 ? 45.588 -1.652 -7.186 1.00 51.84 95 VAL A CA 1
ATOM 690 C C . VAL A 1 95 ? 45.942 -1.787 -5.718 1.00 51.84 95 VAL A C 1
ATOM 692 O O . VAL A 1 95 ? 45.428 -2.638 -4.993 1.00 51.84 95 VAL A O 1
ATOM 695 N N . THR A 1 96 ? 46.863 -0.919 -5.314 1.00 49.12 96 THR A N 1
ATOM 696 C CA . THR A 1 96 ? 47.166 -0.559 -3.937 1.00 49.12 96 THR A CA 1
ATOM 697 C C . THR A 1 96 ? 45.867 -0.325 -3.173 1.00 49.12 96 THR A C 1
ATOM 699 O O . THR A 1 96 ? 45.138 0.639 -3.411 1.00 49.12 96 THR A O 1
ATOM 702 N N . THR A 1 97 ? 45.576 -1.220 -2.235 1.00 46.59 97 THR A N 1
ATOM 703 C CA . THR A 1 97 ? 44.503 -1.099 -1.249 1.00 46.59 97 THR A CA 1
ATOM 704 C C . THR A 1 97 ? 44.707 0.157 -0.403 1.00 46.59 97 THR A C 1
ATOM 706 O O . THR A 1 97 ? 45.449 0.156 0.582 1.00 46.59 97 THR A O 1
ATOM 709 N N . GLY A 1 98 ? 44.036 1.239 -0.796 1.00 43.81 98 GLY A N 1
ATOM 710 C CA . GLY A 1 98 ? 43.860 2.443 0.005 1.00 43.81 98 GLY A CA 1
ATOM 711 C C . GLY A 1 98 ? 43.024 2.130 1.243 1.00 43.81 98 GLY A C 1
ATOM 712 O O . GLY A 1 98 ? 41.815 1.931 1.172 1.00 43.81 98 GLY A O 1
ATOM 713 N N . ARG A 1 99 ? 43.706 2.065 2.385 1.00 56.56 99 ARG A N 1
ATOM 714 C CA . ARG A 1 99 ? 43.151 1.982 3.737 1.00 56.56 99 ARG A CA 1
ATOM 715 C C . ARG A 1 99 ? 42.080 3.072 3.951 1.00 56.56 99 ARG A C 1
ATOM 717 O O . ARG A 1 99 ? 42.391 4.244 3.738 1.00 56.56 99 ARG A O 1
ATOM 724 N N . PRO A 1 100 ? 40.861 2.740 4.414 1.00 67.00 100 PRO A N 1
ATOM 725 C CA . PRO A 1 100 ? 39.866 3.755 4.744 1.00 67.00 100 PRO A CA 1
ATOM 726 C C . PRO A 1 100 ? 40.337 4.613 5.935 1.00 67.00 100 PRO A C 1
ATOM 728 O O . PRO A 1 100 ? 40.960 4.083 6.866 1.00 67.00 100 PRO A O 1
ATOM 731 N N . PRO A 1 101 ? 40.067 5.932 5.933 1.00 62.97 101 PRO A N 1
ATOM 732 C CA . PRO A 1 101 ? 40.409 6.798 7.048 1.00 62.97 101 PRO A CA 1
ATOM 733 C C . PRO A 1 101 ? 39.610 6.414 8.299 1.00 62.97 101 PRO A C 1
ATOM 735 O O . PRO A 1 101 ? 38.410 6.145 8.264 1.00 62.97 101 PRO A O 1
ATOM 738 N N . LYS A 1 102 ? 40.338 6.390 9.415 1.00 66.69 102 LYS A N 1
ATOM 739 C CA . LYS A 1 102 ? 39.874 6.188 10.789 1.00 66.69 102 LYS A CA 1
ATOM 740 C C . LYS A 1 102 ? 38.636 7.061 11.082 1.00 66.69 102 LYS A C 1
ATOM 742 O O . LYS A 1 102 ? 38.699 8.263 10.819 1.00 66.69 102 LYS A O 1
ATOM 747 N N . PRO A 1 103 ? 37.545 6.511 11.648 1.00 68.38 103 PRO A N 1
ATOM 748 C CA . PRO A 1 103 ? 36.396 7.318 12.045 1.00 68.38 103 PRO A CA 1
ATOM 749 C C . PRO A 1 103 ? 36.812 8.357 13.104 1.00 68.38 103 PRO A C 1
ATOM 751 O O . PRO A 1 103 ? 37.588 8.023 14.010 1.00 68.38 103 PRO A O 1
ATOM 754 N N . PRO A 1 104 ? 36.338 9.614 13.006 1.00 63.12 104 PRO A N 1
ATOM 755 C CA . PRO A 1 104 ? 36.583 10.620 14.026 1.00 63.12 104 PRO A CA 1
ATOM 756 C C . PRO A 1 104 ? 35.934 10.206 15.351 1.00 63.12 104 PRO A C 1
ATOM 758 O O . PRO A 1 104 ? 34.865 9.598 15.390 1.00 63.12 104 PRO A O 1
ATOM 761 N N . ALA A 1 105 ? 36.648 10.518 16.430 1.00 66.00 105 ALA A N 1
ATOM 762 C CA . ALA A 1 105 ? 36.335 10.163 17.803 1.00 66.00 105 ALA A CA 1
ATOM 763 C C . ALA A 1 105 ? 34.897 10.517 18.213 1.00 66.00 105 ALA A C 1
ATOM 765 O O . ALA A 1 105 ? 34.331 11.525 17.787 1.00 66.00 105 ALA A O 1
ATOM 766 N N . ALA A 1 106 ? 34.349 9.672 19.088 1.00 57.19 106 ALA A N 1
ATOM 767 C CA . ALA A 1 106 ? 33.075 9.846 19.761 1.00 57.19 106 ALA A CA 1
ATOM 768 C C . ALA A 1 106 ? 32.897 11.286 20.265 1.00 57.19 106 ALA A C 1
ATOM 770 O O . ALA A 1 106 ? 33.676 11.795 21.073 1.00 57.19 106 ALA A O 1
ATOM 771 N N . ARG A 1 107 ? 31.846 11.935 19.764 1.00 57.69 107 ARG A N 1
ATOM 772 C CA . ARG A 1 107 ? 31.387 13.239 20.227 1.00 57.69 107 ARG A CA 1
ATOM 773 C C . ARG A 1 107 ? 30.879 13.080 21.660 1.00 57.69 107 ARG A C 1
ATOM 775 O O . ARG A 1 107 ? 30.059 12.204 21.929 1.00 57.69 107 ARG A O 1
ATOM 782 N N . ALA A 1 108 ? 31.399 13.912 22.555 1.00 68.31 108 ALA A N 1
ATOM 783 C CA . ALA A 1 108 ? 31.015 13.968 23.957 1.00 68.31 108 ALA A CA 1
ATOM 784 C C . ALA A 1 108 ? 29.484 14.098 24.131 1.00 68.31 108 ALA A C 1
ATOM 786 O O . ALA A 1 108 ? 28.834 14.752 23.304 1.00 68.31 108 ALA A O 1
ATOM 787 N N . PRO A 1 109 ? 28.904 13.503 25.190 1.00 62.00 109 PRO A N 1
ATOM 788 C CA . PRO A 1 109 ? 27.495 13.676 25.516 1.00 62.00 109 PRO A CA 1
ATOM 789 C C . PRO A 1 109 ? 27.193 15.159 25.753 1.00 62.00 109 PRO A C 1
ATOM 791 O O . PRO A 1 109 ? 27.906 15.848 26.483 1.00 62.00 109 PRO A O 1
ATOM 794 N N . ALA A 1 110 ? 26.146 15.652 25.095 1.00 66.94 110 ALA A N 1
ATOM 795 C CA . ALA A 1 110 ? 25.643 17.001 25.302 1.00 66.94 110 ALA A CA 1
ATOM 796 C C . ALA A 1 110 ? 25.169 17.176 26.761 1.00 66.94 110 ALA A C 1
ATOM 798 O O . ALA A 1 110 ? 24.634 16.227 27.339 1.00 66.94 110 ALA A O 1
ATOM 799 N N . PRO A 1 111 ? 25.343 18.368 27.359 1.00 67.50 111 PRO A N 1
ATOM 800 C CA . PRO A 1 111 ? 24.856 18.657 28.700 1.00 67.50 111 PRO A CA 1
ATOM 801 C C . PRO A 1 111 ? 23.331 18.531 28.756 1.00 67.50 111 PRO A C 1
ATOM 803 O O . PRO A 1 111 ? 22.607 19.121 27.954 1.00 67.50 111 PRO A O 1
ATOM 806 N N . SER A 1 112 ? 22.861 17.751 29.726 1.00 57.03 112 SER A N 1
ATOM 807 C CA . SER A 1 112 ? 21.458 17.611 30.095 1.00 57.03 112 SER A CA 1
ATOM 808 C C . SER A 1 112 ? 20.878 18.983 30.433 1.00 57.03 112 SER A C 1
ATOM 810 O O . SER A 1 112 ? 21.253 19.597 31.431 1.00 57.03 112 SER A O 1
ATOM 812 N N . VAL A 1 113 ? 19.968 19.475 29.596 1.00 67.62 113 VAL A N 1
ATOM 813 C CA . VAL A 1 113 ? 19.196 20.682 29.898 1.00 67.62 113 VAL A CA 1
ATOM 814 C C . VAL A 1 113 ? 18.220 20.332 31.031 1.00 67.62 113 VAL A C 1
ATOM 816 O O . VAL A 1 113 ? 17.537 19.308 30.926 1.00 67.62 113 VAL A O 1
ATOM 819 N N . PRO A 1 114 ? 18.133 21.123 32.114 1.00 65.69 114 PRO A N 1
ATOM 820 C CA . PRO A 1 114 ? 17.160 20.890 33.172 1.00 65.69 114 PRO A CA 1
ATOM 821 C C . PRO A 1 114 ? 15.750 21.017 32.596 1.00 65.69 114 PRO A C 1
ATOM 823 O O . PRO A 1 114 ? 15.370 22.073 32.089 1.00 65.69 114 PRO A O 1
ATOM 826 N N . VAL A 1 115 ? 14.969 19.940 32.676 1.00 59.06 115 VAL A N 1
ATOM 827 C CA . VAL A 1 115 ? 13.538 19.958 32.363 1.00 59.06 115 VAL A CA 1
ATOM 828 C C . VAL A 1 115 ? 12.870 20.862 33.394 1.00 59.06 115 VAL A C 1
ATOM 830 O O . VAL A 1 115 ? 12.675 20.488 34.548 1.00 59.06 115 VAL A O 1
ATOM 833 N N . THR A 1 116 ? 12.588 22.096 32.986 1.00 57.00 116 THR A N 1
ATOM 834 C CA . THR A 1 116 ? 11.801 23.042 33.771 1.00 57.00 116 THR A CA 1
ATOM 835 C C . THR A 1 116 ? 10.392 22.472 33.894 1.00 57.00 116 THR A C 1
ATOM 837 O O . THR A 1 116 ? 9.769 22.124 32.890 1.00 57.00 116 THR A O 1
ATOM 840 N N . GLY A 1 117 ? 9.936 22.316 35.137 1.00 48.44 117 GLY A N 1
ATO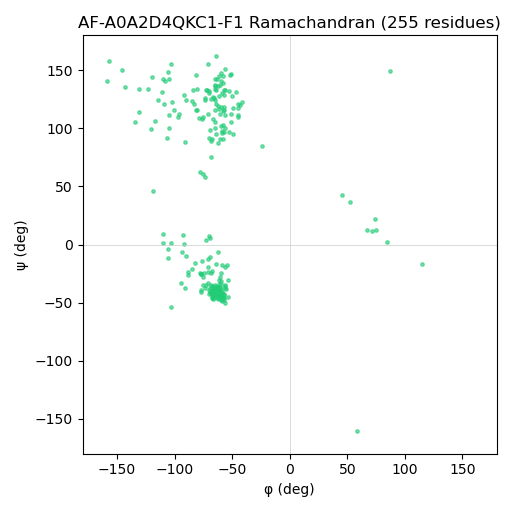M 841 C CA . GLY A 1 117 ? 8.677 21.675 35.490 1.00 48.44 117 GLY A CA 1
ATOM 842 C C . GLY A 1 117 ? 7.508 22.217 34.680 1.00 48.44 117 GLY A C 1
ATOM 843 O O . GLY A 1 117 ? 7.164 23.395 34.755 1.00 48.44 117 GLY A O 1
ATOM 844 N N . THR A 1 118 ? 6.895 21.330 33.905 1.00 58.06 118 THR A N 1
ATOM 845 C CA . THR A 1 118 ? 5.607 21.588 33.276 1.00 58.06 118 THR A CA 1
ATOM 846 C C . THR A 1 118 ? 4.556 21.656 34.391 1.00 58.06 118 THR A C 1
ATOM 848 O O . THR A 1 118 ? 4.483 20.723 35.195 1.00 58.06 118 THR A O 1
ATOM 851 N N . PRO A 1 119 ? 3.773 22.744 34.498 1.00 75.81 119 PRO A N 1
ATOM 852 C CA . PRO A 1 119 ? 2.717 22.845 35.495 1.00 75.81 119 PRO A CA 1
ATOM 853 C C . PRO A 1 119 ? 1.682 21.724 35.299 1.00 75.81 119 PRO A C 1
ATOM 855 O O . PRO A 1 119 ? 1.452 21.292 34.164 1.00 75.81 119 PRO A O 1
ATOM 858 N N . PRO A 1 120 ? 1.069 21.236 36.392 1.00 75.75 120 PRO A N 1
ATOM 859 C CA . PRO A 1 120 ? 0.092 20.159 36.336 1.00 75.75 120 PRO A CA 1
ATOM 860 C C . PRO A 1 120 ? -1.064 20.545 35.399 1.00 75.75 120 PRO A C 1
ATOM 862 O O . PRO A 1 120 ? -1.577 21.665 35.498 1.00 75.75 120 PRO A O 1
ATOM 865 N N . PRO A 1 121 ? -1.476 19.652 34.480 1.00 77.19 121 PRO A N 1
ATOM 866 C CA . PRO A 1 121 ? -2.600 19.923 33.602 1.00 77.19 121 PRO A CA 1
ATOM 867 C C . PRO A 1 121 ? -3.868 20.159 34.439 1.00 77.19 121 PRO A C 1
ATOM 869 O O . PRO A 1 121 ? -4.076 19.472 35.445 1.00 77.19 121 PRO A O 1
ATOM 872 N N . PRO A 1 122 ? -4.717 21.126 34.048 1.00 77.56 122 PRO A N 1
ATOM 873 C CA . PRO A 1 122 ? -5.971 21.389 34.735 1.00 77.56 122 PRO A CA 1
ATOM 874 C C . PRO A 1 122 ? -6.844 20.123 34.754 1.00 77.56 122 PRO A C 1
ATOM 876 O O . PRO A 1 122 ? -6.821 19.345 33.793 1.00 77.56 122 PRO A O 1
ATOM 879 N N . PRO A 1 123 ? -7.612 19.899 35.836 1.00 75.69 123 PRO A N 1
ATOM 880 C CA . PRO A 1 123 ? -8.477 18.736 35.952 1.00 75.69 123 PRO A CA 1
ATOM 881 C C . PRO A 1 123 ? -9.442 18.691 34.758 1.00 75.69 123 PRO A C 1
ATOM 883 O O . PRO A 1 123 ? -10.031 19.723 34.415 1.00 75.69 123 PRO A O 1
ATOM 886 N N . PRO A 1 124 ? -9.607 17.526 34.104 1.00 74.12 124 PRO A N 1
ATOM 887 C CA . PRO A 1 124 ? -10.502 17.406 32.967 1.00 74.12 124 PRO A CA 1
ATOM 888 C C . PRO A 1 124 ? -11.923 17.813 33.384 1.00 74.12 124 PRO A C 1
ATOM 890 O O . PRO A 1 124 ? -12.360 17.468 34.490 1.00 74.12 124 PRO A O 1
ATOM 893 N N . PRO A 1 125 ? -12.658 18.548 32.531 1.00 67.31 125 PRO A N 1
ATOM 894 C CA . PRO A 1 125 ? -14.036 18.909 32.816 1.00 67.31 125 PRO A CA 1
ATOM 895 C C . PRO A 1 125 ? -14.838 17.630 33.058 1.00 67.31 125 PRO A C 1
ATOM 897 O O . PRO A 1 125 ? -14.783 16.692 32.259 1.00 67.31 125 PRO A O 1
ATOM 900 N N . LYS A 1 126 ? -15.565 17.592 34.181 1.00 54.44 126 LYS A N 1
ATOM 901 C CA . LYS A 1 126 ? -16.513 16.525 34.517 1.00 54.44 126 LYS A CA 1
ATOM 902 C C . LYS A 1 126 ? -17.537 16.446 33.389 1.00 54.44 126 LYS A C 1
ATOM 904 O O . LYS A 1 126 ? -18.466 17.246 33.328 1.00 54.44 126 LYS A O 1
ATOM 909 N N . ARG A 1 127 ? -17.309 15.519 32.460 1.00 53.66 127 ARG A N 1
ATOM 910 C CA . ARG A 1 127 ? -18.200 15.244 31.340 1.00 53.66 127 ARG A CA 1
ATOM 911 C C . ARG A 1 127 ? -19.467 14.664 31.951 1.00 53.66 127 ARG A C 1
ATOM 913 O O . ARG A 1 127 ? -19.447 13.566 32.495 1.00 53.66 127 ARG A O 1
ATOM 920 N N . THR A 1 128 ? -20.535 15.448 31.944 1.00 50.47 128 THR A N 1
ATOM 921 C CA . THR A 1 128 ? -21.874 15.006 32.315 1.00 50.47 128 THR A CA 1
ATOM 922 C C . THR A 1 128 ? -22.257 13.878 31.364 1.00 50.47 128 THR A C 1
ATOM 924 O O . THR A 1 128 ? -22.565 14.107 30.197 1.00 50.47 128 THR A O 1
ATOM 927 N N . GLU A 1 129 ? -22.150 12.646 31.860 1.00 46.22 129 GLU A N 1
ATOM 928 C CA . GLU A 1 129 ? -22.633 11.423 31.226 1.00 46.22 129 GLU A CA 1
ATOM 929 C C . GLU A 1 129 ? -24.155 11.516 31.086 1.00 46.22 129 GLU A C 1
ATOM 931 O O . GLU A 1 129 ? -24.932 11.097 31.944 1.00 46.22 129 GLU A O 1
ATOM 936 N N . SER A 1 130 ? -24.604 12.110 29.986 1.00 48.22 130 SER A N 1
ATOM 937 C CA . SER A 1 130 ? -25.960 11.951 29.490 1.00 48.22 130 SER A CA 1
ATOM 938 C C . SER A 1 130 ? -26.107 10.506 29.021 1.00 48.22 130 SER A C 1
ATOM 940 O O . SER A 1 130 ? -25.794 10.170 27.885 1.00 48.22 130 SER A O 1
ATOM 942 N N . LYS A 1 131 ? -26.539 9.639 29.943 1.00 45.22 131 LYS A N 1
ATOM 943 C CA . LYS A 1 131 ? -26.866 8.227 29.717 1.00 45.22 131 LYS A CA 1
ATOM 944 C C . LYS A 1 131 ? -27.833 8.117 28.526 1.00 45.22 131 LYS A C 1
ATOM 946 O O . LYS A 1 131 ? -29.006 8.461 28.685 1.00 45.22 131 LYS A O 1
ATOM 951 N N . PRO A 1 132 ? -27.388 7.670 27.338 1.00 52.75 132 PRO A N 1
ATOM 952 C CA . PRO A 1 132 ? -28.269 7.558 26.192 1.00 52.75 132 PRO A CA 1
ATOM 953 C C . PRO A 1 132 ? -29.179 6.354 26.417 1.00 52.75 132 PRO A C 1
ATOM 955 O O . PRO A 1 132 ? -28.715 5.237 26.661 1.00 52.75 132 PRO A O 1
ATOM 958 N N . THR A 1 133 ? -30.485 6.595 26.365 1.00 48.16 133 THR A N 1
ATOM 959 C CA . THR A 1 133 ? -31.526 5.569 26.326 1.00 48.16 133 THR A CA 1
ATOM 960 C C . THR A 1 133 ? -31.187 4.574 25.218 1.00 48.16 133 THR A C 1
ATOM 962 O O . THR A 1 133 ? -31.165 4.928 24.041 1.00 48.16 133 THR A O 1
ATOM 965 N N . ALA A 1 134 ? -30.853 3.345 25.615 1.00 51.09 134 ALA A N 1
ATOM 966 C CA . ALA A 1 134 ? -30.322 2.283 24.766 1.00 51.09 134 ALA A CA 1
ATOM 967 C C . ALA A 1 134 ? -31.412 1.650 23.886 1.00 51.09 134 ALA A C 1
ATOM 969 O O . ALA A 1 134 ? -31.707 0.462 24.002 1.00 51.09 134 ALA A O 1
ATOM 970 N N . ALA A 1 135 ? -32.030 2.458 23.028 1.00 53.34 135 ALA A N 1
ATOM 971 C CA . ALA A 1 135 ? -32.823 1.960 21.920 1.00 53.34 135 ALA A CA 1
ATOM 972 C C . ALA A 1 135 ? -31.868 1.404 20.854 1.00 53.34 135 ALA A C 1
ATOM 974 O O . ALA A 1 135 ? -30.919 2.071 20.445 1.00 53.34 135 ALA A O 1
ATOM 975 N N . SER A 1 136 ? -32.117 0.150 20.490 1.00 75.94 136 SER A N 1
ATOM 976 C CA . SER A 1 136 ? -31.559 -0.673 19.412 1.00 75.94 136 SER A CA 1
ATOM 977 C C . SER A 1 136 ? -30.984 0.122 18.230 1.00 75.94 136 SER A C 1
ATOM 979 O O . SER A 1 136 ? -31.648 0.315 17.217 1.00 75.94 136 SER A O 1
ATOM 981 N N . MET A 1 137 ? -29.725 0.551 18.336 1.00 88.56 137 MET A N 1
ATOM 982 C CA . MET A 1 137 ? -29.008 1.100 17.187 1.00 88.56 137 MET A CA 1
ATOM 983 C C . MET A 1 137 ? -28.663 -0.028 16.221 1.00 88.56 137 MET A C 1
ATOM 985 O O . MET A 1 137 ? -28.152 -1.077 16.628 1.00 88.56 137 MET A O 1
ATOM 989 N N . THR A 1 138 ? -28.925 0.188 14.936 1.00 94.12 138 THR A N 1
ATOM 990 C CA . THR A 1 138 ? -28.533 -0.766 13.895 1.00 94.12 138 THR A CA 1
ATOM 991 C C . THR A 1 138 ? -27.012 -0.761 13.697 1.00 94.12 138 THR A C 1
ATOM 993 O O . THR A 1 138 ? -26.328 0.225 13.982 1.00 94.12 138 THR A O 1
ATOM 996 N N . ALA A 1 139 ? -26.445 -1.862 13.189 1.00 95.25 139 ALA A N 1
ATOM 997 C CA . ALA A 1 139 ? -25.000 -1.964 12.941 1.00 95.25 139 ALA A CA 1
ATOM 998 C C . ALA A 1 139 ? -24.487 -0.846 12.008 1.00 95.25 139 ALA A C 1
ATOM 1000 O O . ALA A 1 139 ? -23.395 -0.313 12.201 1.00 95.25 139 ALA A O 1
ATOM 1001 N N . SER A 1 140 ? -25.305 -0.457 11.026 1.00 94.88 140 SER A N 1
ATOM 1002 C CA . SER A 1 140 ? -25.013 0.629 10.089 1.00 94.88 140 SER A CA 1
ATOM 1003 C C . SER A 1 140 ? -24.988 2.002 10.764 1.00 94.88 140 SER A C 1
ATOM 1005 O O . SER A 1 140 ? -24.084 2.786 10.486 1.00 94.88 140 SER A O 1
ATOM 1007 N N . GLU A 1 141 ? -25.918 2.288 11.679 1.00 96.31 141 GLU A N 1
ATOM 1008 C CA . GLU A 1 141 ? -25.930 3.545 12.444 1.00 96.31 141 GLU A CA 1
ATOM 1009 C C . GLU A 1 141 ? -24.720 3.664 13.371 1.00 96.31 141 GLU A C 1
ATOM 1011 O O . GLU A 1 141 ? -24.099 4.726 13.452 1.00 96.31 141 GLU A O 1
ATOM 1016 N N . ILE A 1 142 ? -24.361 2.567 14.046 1.00 96.06 142 ILE A N 1
ATOM 1017 C CA . ILE A 1 142 ? -23.146 2.495 14.865 1.00 96.06 142 ILE A CA 1
ATOM 1018 C C . ILE A 1 142 ? -21.935 2.846 13.999 1.00 96.06 142 ILE A C 1
ATOM 1020 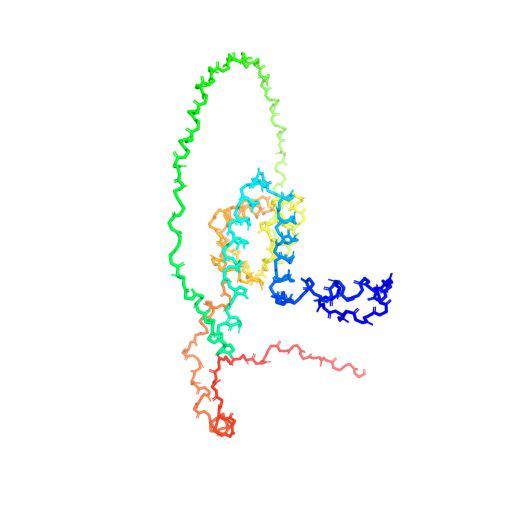O O . ILE A 1 142 ? -21.150 3.723 14.358 1.00 96.06 142 ILE A O 1
ATOM 1024 N N . TRP A 1 143 ? -21.806 2.202 12.836 1.00 97.12 143 TRP A N 1
ATOM 1025 C CA . TRP A 1 143 ? -20.676 2.425 11.940 1.00 97.12 143 TRP A CA 1
ATOM 1026 C C . TRP A 1 143 ? -20.624 3.858 11.406 1.00 97.12 143 TRP A C 1
ATOM 1028 O O . TRP A 1 143 ? -19.557 4.465 11.399 1.00 97.12 143 TRP A O 1
ATOM 1038 N N . GLN A 1 144 ? -21.766 4.448 11.038 1.00 97.19 144 GLN A N 1
ATOM 1039 C CA . GLN A 1 144 ? -21.818 5.850 10.618 1.00 97.19 144 GLN A CA 1
ATOM 1040 C C . GLN A 1 144 ? -21.341 6.809 11.711 1.00 97.19 144 GLN A C 1
ATOM 1042 O O . GLN A 1 144 ? -20.579 7.728 11.417 1.00 97.19 144 GLN A O 1
ATOM 1047 N N . ARG A 1 145 ? -21.726 6.591 12.973 1.00 97.19 145 ARG A N 1
ATOM 1048 C CA . ARG A 1 145 ? -21.227 7.420 14.080 1.00 97.19 145 ARG A CA 1
ATOM 1049 C C . ARG A 1 145 ? -19.732 7.234 14.325 1.00 97.19 145 ARG A C 1
ATOM 1051 O O . ARG A 1 145 ? -19.048 8.209 14.615 1.00 97.19 145 ARG A O 1
ATOM 1058 N N . VAL A 1 146 ? -19.212 6.017 14.169 1.00 97.25 146 VAL A N 1
ATOM 1059 C CA . VAL A 1 146 ? -17.764 5.758 14.251 1.00 97.25 146 VAL A CA 1
ATOM 1060 C C . VAL A 1 146 ? -17.015 6.507 13.148 1.00 97.25 146 VAL A C 1
ATOM 1062 O O . VAL A 1 146 ? -15.991 7.122 13.432 1.00 97.25 146 VAL A O 1
ATOM 1065 N N . LEU A 1 147 ? -17.540 6.530 11.919 1.00 96.88 147 LEU A N 1
ATOM 1066 C CA . LEU A 1 147 ? -16.962 7.314 10.821 1.00 96.88 147 LEU A CA 1
ATOM 1067 C C . LEU A 1 147 ? -16.998 8.825 11.102 1.00 96.88 147 LEU A C 1
ATOM 1069 O O . LEU A 1 147 ? -16.047 9.524 10.765 1.00 96.88 147 LEU A O 1
ATOM 1073 N N . GLN A 1 148 ? -18.058 9.323 11.744 1.00 96.50 148 GLN A N 1
ATOM 1074 C CA . GLN A 1 148 ? -18.163 10.731 12.145 1.00 96.50 148 GLN A CA 1
ATOM 1075 C C . GLN A 1 148 ? -17.191 11.103 13.279 1.00 96.50 148 GLN A C 1
ATOM 1077 O O . GLN A 1 148 ? -16.638 12.199 13.257 1.00 96.50 148 GLN A O 1
ATOM 1082 N N . ASP A 1 149 ? -16.954 10.212 14.252 1.00 96.19 149 ASP A N 1
ATOM 1083 C CA . ASP A 1 149 ? -16.009 10.451 15.359 1.00 96.19 149 ASP A CA 1
ATOM 1084 C C . ASP A 1 149 ? -14.538 10.271 14.930 1.00 96.19 149 ASP A C 1
ATOM 1086 O O . ASP A 1 149 ? -13.632 10.891 15.494 1.00 96.19 149 ASP A O 1
ATOM 1090 N N . ALA A 1 150 ? -14.285 9.467 13.891 1.00 96.81 150 ALA A N 1
ATOM 1091 C CA . ALA A 1 150 ? -12.969 9.229 13.299 1.00 96.81 150 ALA A CA 1
ATOM 1092 C C . ALA A 1 150 ? -12.468 10.429 12.466 1.00 96.81 150 ALA A C 1
ATOM 1094 O O . ALA A 1 150 ? -12.156 10.316 11.285 1.00 96.81 150 ALA A O 1
ATOM 1095 N N . THR A 1 151 ? -12.367 11.598 13.094 1.00 95.62 151 THR A N 1
ATOM 1096 C CA . THR A 1 151 ? -11.910 12.849 12.465 1.00 95.62 151 THR A CA 1
ATOM 1097 C C . THR A 1 151 ? -10.393 12.928 12.304 1.00 95.62 151 THR A C 1
ATOM 1099 O O . THR A 1 151 ? -9.894 13.642 11.437 1.00 95.62 151 THR A O 1
ATOM 1102 N N . SER A 1 152 ? -9.632 12.201 13.126 1.00 95.50 152 SER A N 1
ATOM 1103 C CA . SER A 1 152 ? -8.171 12.200 13.053 1.00 95.50 152 SER A CA 1
ATOM 1104 C C . SER A 1 152 ? -7.664 11.268 11.951 1.00 95.50 152 SER A C 1
ATOM 1106 O O . SER A 1 152 ? -8.219 10.194 11.731 1.00 95.50 152 SER A O 1
ATOM 1108 N N . SER A 1 153 ? -6.553 11.627 11.301 1.00 93.38 153 SER A N 1
ATOM 1109 C CA . SER A 1 153 ? -5.948 10.809 10.233 1.00 93.38 153 SER A CA 1
ATOM 1110 C C . SER A 1 153 ? -5.622 9.377 10.692 1.00 93.38 153 SER A C 1
ATOM 1112 O O . SER A 1 153 ? -5.845 8.417 9.958 1.00 93.38 153 SER A O 1
ATOM 1114 N N . SER A 1 154 ? -5.177 9.208 11.943 1.00 92.69 154 SER A N 1
ATOM 1115 C CA . SER A 1 154 ? -4.948 7.882 12.532 1.00 92.69 154 SER A CA 1
ATOM 1116 C C . SER A 1 154 ? -6.248 7.093 12.734 1.00 92.69 154 SER A C 1
ATOM 1118 O O . SER A 1 154 ? -6.277 5.891 12.460 1.00 92.69 154 SER A O 1
ATOM 1120 N N . ALA A 1 155 ? -7.331 7.743 13.177 1.00 95.19 155 ALA A N 1
ATOM 1121 C CA . ALA A 1 155 ? -8.625 7.083 13.305 1.00 95.19 155 ALA A CA 1
ATOM 1122 C C . ALA A 1 155 ? -9.166 6.684 11.928 1.00 95.19 155 ALA A C 1
ATOM 1124 O O . ALA A 1 155 ? -9.565 5.536 11.760 1.00 95.19 155 ALA A O 1
ATOM 1125 N N . GLN A 1 156 ? -9.075 7.569 10.929 1.00 96.31 156 GLN A N 1
ATOM 1126 C CA . GLN A 1 156 ? -9.475 7.286 9.547 1.00 96.31 156 GLN A CA 1
ATOM 1127 C C . GLN A 1 156 ? -8.735 6.076 8.979 1.00 96.31 156 GLN A C 1
ATOM 1129 O O . GLN A 1 156 ? -9.374 5.146 8.503 1.00 96.31 156 GLN A O 1
ATOM 1134 N N . ALA A 1 157 ? -7.411 6.007 9.135 1.00 93.69 157 ALA A N 1
ATOM 1135 C CA . ALA A 1 157 ? -6.632 4.841 8.713 1.00 93.69 157 ALA A CA 1
ATOM 1136 C C . ALA A 1 157 ? -7.058 3.536 9.420 1.00 93.69 157 ALA A C 1
ATOM 1138 O O . ALA A 1 157 ? -6.859 2.440 8.897 1.00 93.69 157 ALA A O 1
ATOM 1139 N N . THR A 1 158 ? -7.652 3.633 10.614 1.00 96.00 158 THR A N 1
ATOM 1140 C CA . THR A 1 158 ? -8.145 2.474 11.370 1.00 96.00 158 THR A CA 1
ATOM 1141 C C . THR A 1 158 ? -9.474 1.963 10.809 1.00 96.00 158 THR A C 1
ATOM 1143 O O . THR A 1 158 ? -9.639 0.746 10.717 1.00 96.00 158 THR A O 1
ATOM 1146 N N . VAL A 1 159 ? -10.387 2.845 10.391 1.00 96.88 159 VAL A N 1
ATOM 1147 C CA . VAL A 1 159 ? -11.679 2.468 9.776 1.00 96.88 159 VAL A CA 1
ATOM 1148 C C . VAL A 1 159 ? -11.596 2.198 8.271 1.00 96.88 159 VAL A C 1
ATOM 1150 O O . VAL A 1 159 ? -12.447 1.484 7.747 1.00 96.88 159 VAL A O 1
ATOM 1153 N N . ASP A 1 160 ? -10.578 2.714 7.584 1.00 95.06 160 ASP A N 1
ATOM 1154 C CA . ASP A 1 160 ? -10.479 2.636 6.124 1.00 95.06 160 ASP A CA 1
ATOM 1155 C C . ASP A 1 160 ? -10.380 1.194 5.593 1.00 95.06 160 ASP A C 1
ATOM 1157 O O . ASP A 1 160 ? -9.671 0.349 6.142 1.00 95.06 160 ASP A O 1
ATOM 1161 N N . GLY A 1 161 ? -11.110 0.885 4.523 1.00 94.81 161 GLY A N 1
ATOM 1162 C CA . GLY A 1 161 ? -11.174 -0.467 3.952 1.00 94.81 161 GLY A CA 1
ATOM 1163 C C . GLY A 1 161 ? -11.940 -1.509 4.787 1.00 94.81 161 GLY A C 1
ATOM 1164 O O . GLY A 1 161 ? -11.859 -2.700 4.480 1.00 94.81 161 GLY A O 1
ATOM 1165 N N . LEU A 1 162 ? -12.681 -1.096 5.824 1.00 96.69 162 LEU A N 1
ATOM 1166 C CA . LEU A 1 162 ? -13.564 -1.969 6.606 1.00 96.69 162 LEU A CA 1
ATOM 1167 C C . LEU A 1 162 ? -15.037 -1.664 6.323 1.00 96.69 162 LEU A C 1
ATOM 1169 O O . LEU A 1 162 ? -15.450 -0.508 6.216 1.00 96.69 162 LEU A O 1
ATOM 1173 N N . ARG A 1 163 ? -15.853 -2.715 6.256 1.00 96.25 163 ARG A N 1
ATOM 1174 C CA . ARG A 1 163 ? -17.304 -2.631 6.085 1.00 96.25 163 ARG A CA 1
ATOM 1175 C C . ARG A 1 163 ? -18.003 -3.346 7.228 1.00 96.25 163 ARG A C 1
ATOM 1177 O O . ARG A 1 163 ? -17.650 -4.469 7.560 1.00 96.25 163 ARG A O 1
ATOM 1184 N N . VAL A 1 164 ? -19.023 -2.730 7.818 1.00 96.88 164 VAL A N 1
ATOM 1185 C CA . VAL A 1 164 ? -19.829 -3.406 8.841 1.00 96.88 164 VAL A CA 1
ATOM 1186 C C . VAL A 1 164 ? -20.733 -4.469 8.215 1.00 96.88 164 VAL A C 1
ATOM 1188 O O . VAL A 1 164 ? -21.404 -4.207 7.217 1.00 96.88 164 VAL A O 1
ATOM 1191 N N . VAL A 1 165 ? -20.747 -5.666 8.804 1.00 96.44 165 VAL A N 1
ATOM 1192 C CA . VAL A 1 165 ? -21.606 -6.785 8.385 1.00 96.44 165 VAL A CA 1
ATOM 1193 C C . VAL A 1 165 ? -22.784 -6.930 9.337 1.00 96.44 165 VAL A C 1
ATOM 1195 O O . VAL A 1 165 ? -23.934 -6.952 8.908 1.00 96.44 165 VAL A O 1
ATOM 1198 N N . ALA A 1 166 ? -22.503 -7.037 10.635 1.00 95.94 166 ALA A N 1
ATOM 1199 C CA . ALA A 1 166 ? -23.516 -7.272 11.653 1.00 95.94 166 ALA A CA 1
ATOM 1200 C C . ALA A 1 166 ? -23.039 -6.795 13.028 1.00 95.94 166 ALA A C 1
ATOM 1202 O O . ALA A 1 166 ? -21.842 -6.696 13.286 1.00 95.94 166 ALA A O 1
ATOM 1203 N N . TYR A 1 167 ? -23.995 -6.539 13.919 1.00 96.69 167 TYR A N 1
ATOM 1204 C CA . TYR A 1 167 ? -23.752 -6.298 15.337 1.00 96.69 167 TYR A CA 1
ATOM 1205 C C . TYR A 1 167 ? -24.711 -7.170 16.146 1.00 96.69 167 TYR A C 1
ATOM 1207 O O . TYR A 1 167 ? -25.927 -7.002 16.032 1.00 96.69 167 TYR A O 1
ATOM 1215 N N . ARG A 1 168 ? -24.182 -8.139 16.900 1.00 95.19 168 ARG A N 1
ATOM 1216 C CA . ARG A 1 168 ? -24.969 -9.071 17.725 1.00 95.19 168 ARG A CA 1
ATOM 1217 C C . ARG A 1 168 ? -24.225 -9.369 19.018 1.00 95.19 168 ARG A C 1
ATOM 1219 O O . ARG A 1 168 ? -23.017 -9.567 18.987 1.00 95.19 168 ARG A O 1
ATOM 1226 N N . ASP A 1 169 ? -24.940 -9.353 20.139 1.00 93.12 169 ASP A N 1
ATOM 1227 C CA . ASP A 1 169 ? -24.420 -9.754 21.457 1.00 93.12 169 ASP A CA 1
ATOM 1228 C C . ASP A 1 169 ? -23.112 -9.052 21.874 1.00 93.12 169 ASP A C 1
ATOM 1230 O O . ASP A 1 169 ? -22.224 -9.645 22.480 1.00 93.12 169 ASP A O 1
ATOM 1234 N N . GLY A 1 170 ? -22.968 -7.767 21.527 1.00 93.94 170 GLY A N 1
ATOM 1235 C CA . GLY A 1 170 ? -21.756 -6.995 21.831 1.00 93.94 170 GLY A CA 1
ATOM 1236 C C . GLY A 1 170 ? -20.555 -7.329 20.939 1.00 93.94 170 GLY A C 1
ATOM 1237 O O . GLY A 1 170 ? -19.439 -6.901 21.234 1.00 93.94 170 GLY A O 1
ATOM 1238 N N . VAL A 1 171 ? -20.768 -8.065 19.846 1.00 97.06 171 VAL A N 1
ATOM 1239 C CA . VAL A 1 171 ? -19.762 -8.364 18.826 1.00 97.06 171 VAL A CA 1
ATOM 1240 C C . VAL A 1 171 ? -20.099 -7.604 17.544 1.00 97.06 171 VAL A C 1
ATOM 1242 O O . VAL A 1 171 ? -21.176 -7.775 16.969 1.00 97.06 171 VAL A O 1
ATOM 1245 N N . LEU A 1 172 ? -19.180 -6.747 17.095 1.00 97.31 172 LEU A N 1
ATOM 1246 C CA . LEU A 1 172 ? -19.261 -6.060 15.807 1.00 97.31 172 LEU A CA 1
ATOM 1247 C C . LEU A 1 172 ? -18.445 -6.838 14.777 1.00 97.31 172 LEU A C 1
ATOM 1249 O O . LEU A 1 172 ? -17.214 -6.897 14.853 1.00 97.31 172 LEU A O 1
ATOM 1253 N N . THR A 1 173 ? -19.146 -7.427 13.816 1.00 97.00 173 THR A N 1
ATOM 1254 C CA . THR A 1 173 ? -18.552 -8.183 12.720 1.00 97.00 173 THR A CA 1
ATOM 1255 C C . THR A 1 173 ? -18.281 -7.253 11.545 1.00 97.00 173 THR A C 1
ATOM 1257 O O . THR A 1 173 ? -19.192 -6.585 11.042 1.00 97.00 173 THR A O 1
ATOM 1260 N N . LEU A 1 174 ? -17.032 -7.225 11.096 1.00 97.06 174 LEU A N 1
ATOM 1261 C CA . LEU A 1 174 ? -16.550 -6.393 10.001 1.00 97.06 174 LEU A CA 1
ATOM 1262 C C . LEU A 1 174 ? -16.005 -7.270 8.876 1.00 97.06 174 LEU A C 1
ATOM 1264 O O . LEU A 1 174 ? -15.390 -8.300 9.131 1.00 97.06 174 LEU A O 1
ATOM 1268 N N . ASP A 1 175 ? -16.209 -6.831 7.645 1.00 95.50 175 ASP A N 1
ATOM 1269 C CA . ASP A 1 175 ? -15.620 -7.395 6.437 1.00 95.50 175 ASP A CA 1
ATOM 1270 C C . ASP A 1 175 ? -14.523 -6.460 5.924 1.00 95.50 175 ASP A C 1
ATOM 1272 O O . ASP A 1 175 ? -14.595 -5.237 6.097 1.00 95.50 175 ASP A O 1
ATOM 1276 N N . GLN A 1 176 ? -13.496 -7.033 5.308 1.00 95.00 176 GLN A N 1
ATOM 1277 C CA . GLN A 1 176 ? -12.373 -6.283 4.760 1.00 95.00 176 GLN A CA 1
ATOM 1278 C C . GLN A 1 176 ? -12.558 -6.147 3.245 1.00 95.00 176 GLN A C 1
ATOM 1280 O O . GLN A 1 176 ? -12.544 -7.144 2.531 1.00 95.00 176 GLN A O 1
ATOM 1285 N N . ILE A 1 177 ? -12.726 -4.911 2.760 1.00 93.31 177 ILE A N 1
ATOM 1286 C CA . ILE A 1 177 ? -13.007 -4.631 1.338 1.00 93.31 177 ILE A CA 1
ATOM 1287 C C . ILE A 1 177 ? -11.791 -4.971 0.471 1.00 93.31 177 ILE A C 1
ATOM 1289 O O . ILE A 1 177 ? -11.941 -5.555 -0.597 1.00 93.31 177 ILE A O 1
ATOM 1293 N N . ASP A 1 178 ? -10.595 -4.624 0.951 1.00 87.06 178 ASP A N 1
ATOM 1294 C CA . ASP A 1 178 ? -9.330 -4.916 0.281 1.00 87.06 178 ASP A CA 1
ATOM 1295 C C . ASP A 1 178 ? -8.446 -5.771 1.210 1.00 87.06 178 ASP A C 1
ATOM 1297 O O . ASP A 1 178 ? -7.879 -5.252 2.190 1.00 87.06 178 ASP A O 1
ATOM 1301 N N . PRO A 1 179 ? -8.400 -7.102 1.005 1.00 81.81 179 PRO A N 1
ATOM 1302 C CA . PRO A 1 179 ? -7.664 -8.012 1.866 1.00 81.81 179 PRO A CA 1
ATOM 1303 C C . PRO A 1 179 ? -6.159 -7.810 1.680 1.00 81.81 179 PRO A C 1
ATOM 1305 O O . PRO A 1 179 ? -5.505 -8.441 0.856 1.00 81.81 179 PRO A O 1
ATOM 1308 N N . GLN A 1 180 ? -5.585 -6.939 2.506 1.00 78.88 180 GLN A N 1
ATOM 1309 C CA . GLN A 1 180 ? -4.140 -6.776 2.588 1.00 78.88 180 GLN A CA 1
ATOM 1310 C C . GLN A 1 180 ? -3.494 -8.069 3.122 1.00 78.88 180 GLN A C 1
ATOM 1312 O O . GLN A 1 180 ? -4.001 -8.646 4.098 1.00 78.88 180 GLN A O 1
ATOM 1317 N N . PRO A 1 181 ? -2.368 -8.526 2.542 1.00 77.62 181 PRO A N 1
ATOM 1318 C CA . PRO A 1 181 ? -1.642 -9.689 3.040 1.00 77.62 181 PRO A CA 1
ATOM 1319 C C . PRO A 1 181 ? -1.228 -9.444 4.500 1.00 77.62 181 PRO A C 1
ATOM 1321 O O . PRO A 1 181 ? -0.478 -8.522 4.805 1.00 77.62 181 PRO A O 1
ATOM 1324 N N . GLY A 1 182 ? -1.779 -10.249 5.415 1.00 83.81 182 GLY A N 1
ATOM 1325 C CA . GLY A 1 182 ? -1.609 -10.105 6.869 1.00 83.81 182 GLY A CA 1
ATOM 1326 C C . GLY A 1 182 ? -2.895 -9.767 7.636 1.00 83.81 182 GLY A C 1
ATOM 1327 O O . GLY A 1 182 ? -2.978 -10.024 8.836 1.00 83.81 182 GLY A O 1
ATOM 1328 N N . GLY A 1 183 ? -3.947 -9.301 6.955 1.00 88.56 183 GLY A N 1
ATOM 1329 C CA . GLY A 1 183 ? -5.219 -8.891 7.559 1.00 88.56 183 GLY A CA 1
ATOM 1330 C C . GLY A 1 183 ? -5.085 -7.777 8.603 1.00 88.56 183 GLY A C 1
ATOM 1331 O O . GLY A 1 183 ? -4.111 -7.028 8.635 1.00 88.56 183 GLY A O 1
ATOM 1332 N N . VAL A 1 184 ? -6.096 -7.641 9.462 1.00 92.75 184 VAL A N 1
ATOM 1333 C CA . VAL A 1 184 ? -6.148 -6.565 10.461 1.00 92.75 184 VAL A CA 1
ATOM 1334 C C . VAL A 1 184 ? -5.302 -6.931 11.685 1.00 92.75 184 VAL A C 1
ATOM 1336 O O . VAL A 1 184 ? -5.615 -7.874 12.421 1.00 92.75 184 VAL A O 1
ATOM 1339 N N . SER A 1 185 ? -4.239 -6.158 11.927 1.00 94.81 185 SER A N 1
ATOM 1340 C CA . SER A 1 185 ? -3.380 -6.323 13.106 1.00 94.81 185 SER A CA 1
ATOM 1341 C C . SER A 1 185 ? -4.183 -6.237 14.413 1.00 94.81 185 SER A C 1
ATOM 1343 O O . SER A 1 185 ? -5.222 -5.576 14.487 1.00 94.81 185 SER A O 1
ATOM 1345 N N . SER A 1 186 ? -3.720 -6.913 15.470 1.00 95.00 186 SER A N 1
ATOM 1346 C CA . SER A 1 186 ? -4.359 -6.860 16.798 1.00 95.00 186 SER A CA 1
ATOM 1347 C C . SER A 1 186 ? -4.451 -5.429 17.330 1.00 95.00 186 SER A C 1
ATOM 1349 O O . SER A 1 186 ? -5.514 -5.012 17.776 1.00 95.00 186 SER A O 1
ATOM 1351 N N . THR A 1 187 ? -3.388 -4.638 17.172 1.00 95.69 187 THR A N 1
ATOM 1352 C CA . THR A 1 187 ? -3.351 -3.224 17.572 1.00 95.69 187 THR A CA 1
ATOM 1353 C C . THR A 1 187 ? -4.430 -2.400 16.870 1.00 95.69 187 THR A C 1
ATOM 1355 O O . THR A 1 187 ? -5.095 -1.583 17.503 1.00 95.69 187 THR A O 1
ATOM 1358 N N . ARG A 1 188 ? -4.652 -2.635 15.568 1.00 95.62 188 ARG A N 1
ATOM 1359 C CA . ARG A 1 188 ? -5.711 -1.956 14.813 1.00 95.62 188 ARG A CA 1
ATOM 1360 C C . ARG A 1 188 ? -7.100 -2.378 15.299 1.00 95.62 188 ARG A C 1
ATOM 1362 O O . ARG A 1 188 ? -7.970 -1.522 15.427 1.00 95.62 188 ARG A O 1
ATOM 1369 N N . ARG A 1 189 ? -7.301 -3.661 15.632 1.00 96.50 189 ARG A N 1
ATOM 1370 C CA . ARG A 1 189 ? -8.557 -4.159 16.228 1.00 96.50 189 ARG A CA 1
ATOM 1371 C C . ARG A 1 189 ? -8.847 -3.520 17.586 1.00 96.50 189 ARG A C 1
ATOM 1373 O O . ARG A 1 189 ? -9.975 -3.102 17.817 1.00 96.50 189 ARG A O 1
ATOM 1380 N N . GLU A 1 190 ? -7.847 -3.394 18.453 1.00 96.88 190 GLU A N 1
ATOM 1381 C CA . GLU A 1 190 ? -7.998 -2.734 19.757 1.00 96.88 190 GLU A CA 1
ATOM 1382 C C . GLU A 1 190 ? -8.295 -1.237 19.623 1.00 96.88 190 GLU A C 1
ATOM 1384 O O . GLU A 1 190 ? -9.170 -0.716 20.316 1.00 96.88 190 GLU A O 1
ATOM 1389 N N . ALA A 1 191 ? -7.607 -0.539 18.714 1.00 96.44 191 ALA A N 1
ATOM 1390 C CA . ALA A 1 191 ? -7.880 0.869 18.433 1.00 96.44 191 ALA A CA 1
ATOM 1391 C C . ALA A 1 191 ? -9.320 1.074 17.938 1.00 96.44 191 ALA A C 1
ATOM 1393 O O . ALA A 1 191 ? -10.008 1.995 18.382 1.00 96.44 191 ALA A O 1
ATOM 1394 N N . LEU A 1 192 ? -9.798 0.177 17.070 1.00 97.19 192 LEU A N 1
ATOM 1395 C CA . LEU A 1 192 ? -11.169 0.199 16.579 1.00 97.19 192 LEU A CA 1
ATOM 1396 C C . LEU A 1 192 ? -12.184 -0.106 17.689 1.00 97.19 192 LEU A C 1
ATOM 1398 O O . LEU A 1 192 ? -13.189 0.591 17.795 1.00 97.19 192 LEU A O 1
ATOM 1402 N N . ALA A 1 193 ? -11.905 -1.087 18.553 1.00 97.19 193 ALA A N 1
ATOM 1403 C CA . ALA A 1 193 ? -12.754 -1.413 19.698 1.00 97.19 193 ALA A CA 1
ATOM 1404 C C . ALA A 1 193 ? -12.944 -0.198 20.618 1.00 97.19 193 ALA A C 1
ATOM 1406 O O . ALA A 1 193 ? -14.071 0.111 20.989 1.00 97.19 193 ALA A O 1
ATOM 1407 N N . ARG A 1 194 ? -11.871 0.557 20.898 1.00 97.12 194 ARG A N 1
ATOM 1408 C CA . ARG A 1 194 ? -11.932 1.795 21.698 1.00 97.12 194 ARG A CA 1
ATOM 1409 C C . ARG A 1 194 ? -12.744 2.907 21.025 1.00 97.12 194 ARG A C 1
ATOM 1411 O O . ARG A 1 194 ? -13.419 3.667 21.715 1.00 97.12 194 ARG A O 1
ATOM 1418 N N . LEU A 1 195 ? -12.671 3.034 19.696 1.00 96.75 195 LEU A N 1
ATOM 1419 C CA . LEU A 1 195 ? -13.491 3.995 18.943 1.00 96.75 195 LEU A CA 1
ATOM 1420 C C . LEU A 1 195 ? -14.977 3.627 19.012 1.00 96.75 195 LEU A C 1
ATOM 1422 O O . LEU A 1 195 ? -15.811 4.476 19.311 1.00 96.75 195 LEU A O 1
ATOM 1426 N N . VAL A 1 196 ? -15.299 2.352 18.790 1.00 96.75 196 VAL A N 1
ATOM 1427 C CA . VAL A 1 196 ? -16.672 1.835 18.865 1.00 96.75 196 VAL A CA 1
ATOM 1428 C C . VAL A 1 196 ? -17.227 1.969 20.287 1.00 96.75 196 VAL A C 1
ATOM 1430 O O . VAL A 1 196 ? -18.352 2.433 20.470 1.00 96.75 196 VAL A O 1
ATOM 1433 N N . GLU A 1 197 ? -16.423 1.648 21.300 1.00 96.62 197 GLU A N 1
ATOM 1434 C CA . GLU A 1 197 ? -16.782 1.792 22.712 1.00 96.62 197 GLU A CA 1
ATOM 1435 C C . GLU A 1 197 ? -17.080 3.244 23.085 1.00 96.62 197 GLU A C 1
ATOM 1437 O O . GLU A 1 197 ? -18.043 3.504 23.802 1.00 96.62 197 GLU A O 1
ATOM 1442 N N . ARG A 1 198 ? -16.331 4.210 22.542 1.00 96.00 198 ARG A N 1
ATOM 1443 C CA . ARG A 1 198 ? -16.598 5.639 22.760 1.00 96.00 198 ARG A CA 1
ATOM 1444 C C . ARG A 1 198 ? -17.951 6.077 22.196 1.00 96.00 198 ARG A C 1
ATOM 1446 O O . ARG A 1 198 ? -18.612 6.919 22.797 1.00 96.00 198 ARG A O 1
ATOM 1453 N N . VAL A 1 199 ? -18.350 5.523 21.052 1.00 95.62 199 VAL A N 1
ATOM 1454 C CA . VAL A 1 199 ? -19.607 5.863 20.367 1.00 95.62 199 VAL A CA 1
ATOM 1455 C C . VAL A 1 199 ? -20.816 5.210 21.037 1.00 95.62 199 VAL A C 1
ATOM 1457 O O . VAL A 1 199 ? -21.867 5.839 21.159 1.00 95.62 199 VAL A O 1
ATOM 1460 N N . ILE A 1 200 ? -20.681 3.952 21.458 1.00 95.06 200 ILE A N 1
ATOM 1461 C CA . ILE A 1 200 ? -21.778 3.160 22.039 1.00 95.06 200 ILE A CA 1
ATOM 1462 C C . ILE A 1 200 ? -21.872 3.350 23.562 1.00 95.06 200 ILE A C 1
ATOM 1464 O O . ILE A 1 200 ? -22.942 3.175 24.145 1.00 95.06 200 ILE A O 1
ATOM 1468 N N . GLY A 1 201 ? -20.764 3.698 24.219 1.00 95.75 201 GLY A N 1
ATOM 1469 C CA . GLY A 1 201 ? -20.652 3.763 25.677 1.00 95.75 201 GLY A CA 1
ATOM 1470 C C . GLY A 1 201 ? -20.591 2.386 26.349 1.00 95.75 201 GLY A C 1
ATOM 1471 O O . GLY A 1 201 ? -20.970 2.260 27.512 1.00 95.75 201 GLY A O 1
ATOM 1472 N N . ARG A 1 202 ? -20.196 1.336 25.616 1.00 95.25 202 ARG A N 1
ATOM 1473 C CA . ARG A 1 202 ? -20.071 -0.048 26.110 1.00 95.25 202 ARG A CA 1
ATOM 1474 C C . ARG A 1 202 ? -18.909 -0.752 25.422 1.00 95.25 202 ARG A C 1
ATOM 1476 O O . ARG A 1 202 ? -18.641 -0.474 24.255 1.00 95.25 202 ARG A O 1
ATOM 1483 N N . SER A 1 203 ? -18.277 -1.696 26.113 1.00 95.12 203 SER A N 1
ATOM 1484 C CA . SER A 1 203 ? -17.233 -2.528 25.523 1.00 95.12 203 SER A CA 1
ATOM 1485 C C . SER A 1 203 ? -17.810 -3.411 24.412 1.00 95.12 203 SER A C 1
ATOM 1487 O O . SER A 1 203 ? -18.875 -4.013 24.554 1.00 95.12 203 SER A O 1
ATOM 1489 N N . VAL A 1 204 ? -17.110 -3.458 23.279 1.00 96.69 204 VAL A N 1
ATOM 1490 C CA . VAL A 1 204 ? -17.512 -4.228 22.096 1.00 96.69 204 VAL A CA 1
ATOM 1491 C C . VAL A 1 204 ? -16.337 -5.062 21.613 1.00 96.69 204 VAL A C 1
ATOM 1493 O O . VAL A 1 204 ? -15.217 -4.568 21.478 1.00 96.69 204 VAL A O 1
ATOM 1496 N N . LYS A 1 205 ? -16.597 -6.337 21.322 1.00 96.94 205 LYS A N 1
ATOM 1497 C CA . LYS A 1 205 ? -15.625 -7.228 20.687 1.00 96.94 205 LYS A CA 1
ATOM 1498 C C . LYS A 1 205 ? -15.679 -7.029 19.173 1.00 96.94 205 LYS A C 1
ATOM 1500 O O . LYS A 1 205 ? -16.755 -7.018 18.585 1.00 96.94 205 LYS A O 1
ATOM 1505 N N . ILE A 1 206 ? -14.520 -6.887 18.536 1.00 97.62 206 ILE A N 1
ATOM 1506 C CA . ILE A 1 206 ? -14.418 -6.731 17.080 1.00 97.62 206 ILE A CA 1
ATOM 1507 C C . ILE A 1 206 ? -13.987 -8.055 16.459 1.00 97.62 206 ILE A C 1
ATOM 1509 O O . ILE A 1 206 ? -12.912 -8.572 16.775 1.00 97.62 206 ILE A O 1
ATOM 1513 N N . GLU A 1 207 ? -14.795 -8.571 15.540 1.00 96.56 207 GLU A N 1
ATOM 1514 C CA . GLU A 1 207 ? -14.451 -9.731 14.721 1.00 96.56 207 GLU A CA 1
ATOM 1515 C C . GLU A 1 207 ? -14.347 -9.310 13.263 1.00 96.56 207 GLU A C 1
ATOM 1517 O O . GLU A 1 207 ? -15.269 -8.722 12.706 1.00 96.56 207 GLU A O 1
ATOM 1522 N N . VAL A 1 208 ? -13.199 -9.587 12.647 1.00 95.56 208 VAL A N 1
ATOM 1523 C CA . VAL A 1 208 ? -12.971 -9.292 11.233 1.00 95.56 208 VAL A CA 1
ATOM 1524 C C . VAL A 1 208 ? -13.052 -10.604 10.476 1.00 95.56 208 VAL A C 1
ATOM 1526 O O . VAL A 1 208 ? -12.192 -11.468 10.642 1.00 95.56 208 VAL A O 1
ATOM 1529 N N . VAL A 1 209 ? -14.095 -10.752 9.671 1.00 93.19 209 VAL A N 1
ATOM 1530 C CA . VAL A 1 209 ? -14.285 -11.903 8.795 1.00 93.19 209 VAL A CA 1
ATOM 1531 C C . VAL A 1 209 ? -13.514 -11.620 7.519 1.00 93.19 209 VAL A C 1
ATOM 1533 O O . VAL A 1 209 ? -13.725 -10.598 6.872 1.00 93.19 209 VAL A O 1
ATOM 1536 N N . ARG A 1 210 ? -12.595 -12.512 7.153 1.00 87.62 210 ARG A N 1
ATOM 1537 C CA . ARG A 1 210 ? -11.995 -12.485 5.820 1.00 87.62 210 ARG A CA 1
ATOM 1538 C C . ARG A 1 210 ? -12.971 -13.150 4.862 1.00 87.62 210 ARG A C 1
ATOM 1540 O O . ARG A 1 210 ? -13.451 -14.242 5.159 1.00 87.62 210 ARG A O 1
ATOM 1547 N N . LYS A 1 211 ? -13.224 -12.543 3.700 1.00 77.50 211 LYS A N 1
ATOM 1548 C CA . LYS A 1 211 ? -14.068 -13.156 2.660 1.00 77.50 211 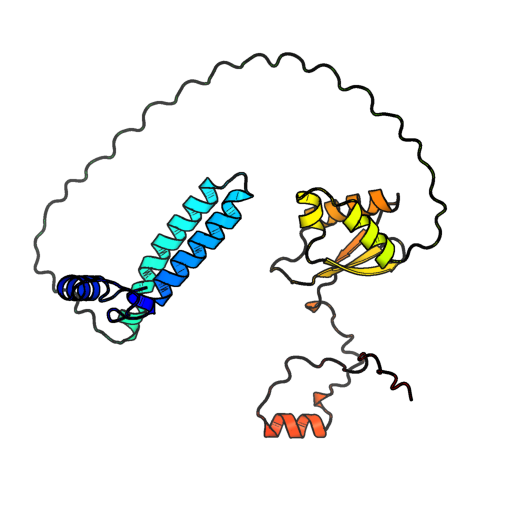LYS A CA 1
ATOM 1549 C C . LYS A 1 211 ? -13.585 -14.574 2.289 1.00 77.50 211 LYS A C 1
ATOM 1551 O O . LYS A 1 211 ? -14.415 -15.438 2.050 1.00 77.50 211 LYS A O 1
ATOM 1556 N N . SER A 1 212 ? -12.276 -14.844 2.383 1.00 68.19 212 SER A N 1
ATOM 1557 C CA . SER A 1 212 ? -11.676 -16.175 2.179 1.00 68.19 212 SER A CA 1
ATOM 1558 C C . SER A 1 212 ? -11.963 -17.204 3.284 1.00 68.19 212 SER A C 1
ATOM 1560 O O . SER A 1 212 ? -11.886 -18.398 3.024 1.00 68.19 212 SER A O 1
ATOM 1562 N N . ASP A 1 213 ? -12.275 -16.762 4.509 1.00 59.12 213 ASP A N 1
ATOM 1563 C CA . ASP A 1 213 ? -12.602 -17.633 5.654 1.00 59.12 213 ASP A CA 1
ATOM 1564 C C . ASP A 1 213 ? -14.103 -17.901 5.779 1.00 59.12 213 ASP A C 1
ATOM 1566 O O . ASP A 1 213 ? -14.527 -18.654 6.659 1.00 59.12 213 ASP A O 1
ATOM 1570 N N . ARG A 1 214 ? -14.928 -17.357 4.871 1.00 57.84 214 ARG A N 1
ATOM 1571 C CA . ARG A 1 214 ? -16.231 -17.958 4.595 1.00 57.84 214 ARG A CA 1
ATOM 1572 C C . ARG A 1 214 ? -15.977 -19.287 3.897 1.00 57.84 214 ARG A C 1
ATOM 1574 O O . ARG A 1 214 ? -16.177 -19.436 2.697 1.00 57.84 214 ARG A O 1
ATOM 1581 N N . VAL A 1 215 ? -15.550 -20.270 4.684 1.00 49.50 215 VAL A N 1
ATOM 1582 C CA . VAL A 1 215 ? -15.831 -21.667 4.413 1.00 49.50 215 VAL A CA 1
ATOM 1583 C C . VAL A 1 215 ? -17.349 -21.723 4.379 1.00 49.50 215 VAL A C 1
ATOM 1585 O O . VAL A 1 215 ? -18.005 -21.829 5.411 1.00 49.50 215 VAL A O 1
ATOM 1588 N N . VAL A 1 216 ? -17.911 -21.528 3.184 1.00 53.34 216 VAL A N 1
ATOM 1589 C CA . VAL A 1 216 ? -19.261 -21.966 2.858 1.00 53.34 216 VAL A CA 1
ATOM 1590 C C . VAL A 1 216 ? -19.367 -23.341 3.487 1.00 53.34 216 VAL A C 1
ATOM 1592 O O . VAL A 1 216 ? -18.482 -24.164 3.239 1.00 53.34 216 VAL A O 1
ATOM 1595 N N . ASP A 1 217 ? -20.345 -23.552 4.368 1.00 49.34 217 ASP A N 1
ATOM 1596 C CA . ASP A 1 217 ? -20.621 -24.858 4.951 1.00 49.34 217 ASP A CA 1
ATOM 1597 C C . ASP A 1 217 ? -20.698 -25.863 3.794 1.00 49.34 217 ASP A C 1
ATOM 1599 O O . ASP A 1 217 ? -21.730 -26.022 3.141 1.00 49.34 217 ASP A O 1
ATOM 1603 N N . LYS A 1 218 ? -19.574 -26.538 3.505 1.00 51.97 218 LYS A N 1
ATOM 1604 C CA . LYS A 1 218 ? -19.423 -27.476 2.380 1.00 51.97 218 LYS A CA 1
ATOM 1605 C C . LYS A 1 218 ? -20.374 -28.662 2.516 1.00 51.97 218 LYS A C 1
ATOM 1607 O O . LYS A 1 218 ? -20.483 -29.479 1.618 1.00 51.97 218 LYS A O 1
ATOM 1612 N N . LYS A 1 219 ? -21.066 -28.751 3.650 1.00 49.88 219 LYS A N 1
ATOM 1613 C CA . LYS A 1 219 ? -22.083 -29.743 3.951 1.00 49.88 219 LYS A CA 1
ATOM 1614 C C . LYS A 1 219 ? -23.429 -29.475 3.267 1.00 49.88 219 LYS A C 1
ATOM 1616 O O . LYS A 1 219 ? -24.248 -30.383 3.250 1.00 49.88 219 LYS A O 1
ATOM 1621 N N . ALA A 1 220 ? -23.660 -28.275 2.721 1.00 50.00 220 ALA A N 1
ATOM 1622 C CA . ALA A 1 220 ? -24.880 -27.947 1.972 1.00 50.00 220 ALA A CA 1
ATOM 1623 C C . ALA A 1 220 ? -24.672 -27.854 0.447 1.00 50.00 220 ALA A C 1
ATOM 1625 O O . ALA A 1 220 ? -25.654 -27.862 -0.292 1.00 50.00 220 ALA A O 1
ATOM 1626 N N . LEU A 1 221 ? -23.421 -27.827 -0.031 1.00 52.56 221 LEU A N 1
ATOM 1627 C CA . LEU A 1 221 ? -23.107 -28.134 -1.424 1.00 52.56 221 LEU A CA 1
ATOM 1628 C C . LEU A 1 221 ? -22.822 -29.634 -1.530 1.00 52.56 221 LEU A C 1
ATOM 1630 O O . LEU A 1 221 ? -21.672 -30.065 -1.482 1.00 52.56 221 LEU A O 1
ATOM 1634 N N . GLU A 1 222 ? -23.867 -30.434 -1.742 1.00 60.25 222 GLU A N 1
ATOM 1635 C CA . GLU A 1 222 ? -23.709 -31.541 -2.695 1.00 60.25 222 GLU A CA 1
ATOM 1636 C C . GLU A 1 222 ? -22.988 -30.944 -3.916 1.00 60.25 222 GLU A C 1
ATOM 1638 O O . GLU A 1 222 ? -23.444 -29.916 -4.433 1.00 60.25 222 GLU A O 1
ATOM 1643 N N . PRO A 1 223 ? -21.807 -31.452 -4.302 1.00 67.38 223 PRO A N 1
ATOM 1644 C CA . PRO A 1 223 ? -20.927 -30.725 -5.198 1.00 67.38 223 PRO A CA 1
ATOM 1645 C C . PRO A 1 223 ? -21.660 -30.528 -6.523 1.00 67.38 223 PRO A C 1
ATOM 1647 O O . PRO A 1 223 ? -21.983 -31.498 -7.205 1.00 67.38 223 PRO A O 1
ATOM 1650 N N . MET A 1 224 ? -21.930 -29.275 -6.904 1.00 66.00 224 MET A N 1
ATOM 1651 C CA . MET A 1 224 ? -22.497 -28.943 -8.220 1.00 66.00 224 MET A CA 1
ATOM 1652 C C . MET A 1 224 ? -21.654 -29.519 -9.370 1.00 66.00 224 MET A C 1
ATOM 1654 O O . MET A 1 224 ? -22.164 -29.708 -10.467 1.00 66.00 224 MET A O 1
ATOM 1658 N N . GLU A 1 225 ? -20.401 -29.896 -9.098 1.00 71.56 225 GLU A N 1
ATOM 1659 C CA . GLU A 1 225 ? -19.526 -30.697 -9.965 1.00 71.56 225 GLU A CA 1
ATOM 1660 C C . GLU A 1 225 ? -20.114 -32.064 -10.370 1.00 71.56 225 GLU A C 1
ATOM 1662 O O . GLU A 1 225 ? -19.664 -32.674 -11.342 1.00 71.56 225 GLU A O 1
ATOM 1667 N N . ASN A 1 226 ? -21.113 -32.569 -9.641 1.00 78.31 226 ASN A N 1
ATOM 1668 C CA . ASN A 1 226 ? -21.839 -33.793 -9.972 1.00 78.31 226 ASN A CA 1
ATOM 1669 C C . ASN A 1 226 ? -23.119 -33.543 -10.778 1.00 78.31 226 ASN A C 1
ATOM 1671 O O . ASN A 1 226 ? -23.723 -34.514 -11.237 1.00 78.31 226 ASN A O 1
ATOM 1675 N N . GLN A 1 227 ? -23.535 -32.291 -11.002 1.00 83.44 227 GLN A N 1
ATOM 1676 C CA . GLN A 1 227 ? -24.634 -32.035 -11.927 1.00 83.44 227 GLN A CA 1
ATOM 1677 C C . GLN A 1 227 ? -24.177 -32.315 -13.371 1.00 83.44 227 GLN A C 1
ATOM 1679 O O . GLN A 1 227 ? -23.103 -31.860 -13.783 1.00 83.44 227 GLN A O 1
ATOM 1684 N N . PRO A 1 228 ? -24.969 -33.062 -14.164 1.00 85.19 228 PRO A N 1
ATOM 1685 C CA . PRO A 1 228 ? -24.582 -33.472 -15.515 1.00 85.19 228 PRO A CA 1
ATOM 1686 C C . PRO A 1 228 ? -24.353 -32.276 -16.449 1.00 85.19 228 PRO A C 1
ATOM 1688 O O . PRO A 1 228 ? -23.487 -32.339 -17.317 1.00 85.19 228 PRO A O 1
ATOM 1691 N N . GLU A 1 229 ? -25.067 -31.173 -16.226 1.00 86.12 229 GLU A N 1
ATOM 1692 C CA . GLU A 1 229 ? -24.938 -29.932 -16.997 1.00 86.12 229 GLU A CA 1
ATOM 1693 C C . GLU A 1 229 ? -23.582 -29.252 -16.762 1.00 86.12 229 GLU A C 1
ATOM 1695 O O . GLU A 1 229 ? -22.883 -28.909 -17.714 1.00 86.12 229 GLU A O 1
ATOM 1700 N N . VAL A 1 230 ? -23.146 -29.148 -15.502 1.00 83.31 230 VAL A N 1
ATOM 1701 C CA . VAL A 1 230 ? -21.846 -28.555 -15.145 1.00 83.31 230 VAL A CA 1
ATOM 1702 C C . VAL A 1 230 ? -20.695 -29.404 -15.693 1.00 83.31 230 VAL A C 1
ATOM 1704 O O . VAL A 1 230 ? -19.716 -28.864 -16.204 1.00 83.31 230 VAL A O 1
ATOM 1707 N N . ARG A 1 231 ? -20.825 -30.738 -15.677 1.00 87.31 231 ARG A N 1
ATOM 1708 C CA . ARG A 1 231 ? -19.831 -31.642 -16.284 1.00 87.31 231 ARG A CA 1
ATOM 1709 C C . ARG A 1 231 ? -19.749 -31.526 -17.800 1.00 87.31 231 ARG A C 1
ATOM 1711 O O . ARG A 1 231 ? -18.651 -31.647 -18.339 1.00 87.31 231 ARG A O 1
ATOM 1718 N N . ALA A 1 232 ? -20.876 -31.324 -18.481 1.00 87.81 232 ALA A N 1
ATOM 1719 C CA . ALA A 1 232 ? -20.883 -31.136 -19.928 1.00 87.81 232 ALA A CA 1
ATOM 1720 C C . ALA A 1 232 ? -20.092 -29.876 -20.309 1.00 87.81 232 ALA A C 1
ATOM 1722 O O . ALA A 1 232 ? -19.192 -29.950 -21.141 1.00 87.81 232 ALA A O 1
ATOM 1723 N N . VAL A 1 233 ? -20.341 -28.769 -19.604 1.00 83.44 233 VAL A N 1
ATOM 1724 C CA . VAL A 1 233 ? -19.636 -27.498 -19.819 1.00 83.44 233 VAL A CA 1
ATOM 1725 C C . VAL A 1 233 ? -18.152 -27.613 -19.455 1.00 83.44 233 VAL A C 1
ATOM 1727 O O . VAL A 1 233 ? -17.298 -27.231 -20.247 1.00 83.44 233 VAL A O 1
ATOM 1730 N N . LEU A 1 234 ? -17.799 -28.200 -18.306 1.00 89.06 234 LEU A N 1
ATOM 1731 C CA . LEU A 1 234 ? -16.386 -28.359 -17.924 1.00 89.06 234 LEU A CA 1
ATOM 1732 C C . LEU A 1 234 ? -15.591 -29.190 -18.939 1.00 89.06 234 LEU A C 1
ATOM 1734 O O . LEU A 1 234 ? -14.421 -28.902 -19.180 1.00 89.06 234 LEU A O 1
ATOM 1738 N N . ARG A 1 235 ? -16.228 -30.190 -19.560 1.00 87.69 235 ARG A N 1
ATOM 1739 C CA . ARG A 1 235 ? -15.602 -31.027 -20.589 1.00 87.69 235 ARG A CA 1
ATOM 1740 C C . ARG A 1 235 ? -15.471 -30.316 -21.933 1.00 87.69 235 ARG A C 1
ATOM 1742 O O . ARG A 1 235 ? -14.509 -30.572 -22.647 1.00 87.69 235 ARG A O 1
ATOM 1749 N N . GLU A 1 236 ? -16.431 -29.467 -22.284 1.00 91.81 236 GLU A N 1
ATOM 1750 C CA . GLU A 1 236 ? -16.404 -28.703 -23.534 1.00 91.81 236 GLU A CA 1
ATOM 1751 C C . GLU A 1 236 ? -15.360 -27.580 -23.499 1.00 91.81 236 GLU A C 1
ATOM 1753 O O . GLU A 1 236 ? -14.705 -27.319 -24.505 1.00 91.81 236 GLU A O 1
ATOM 1758 N N . PHE A 1 237 ? -15.158 -26.962 -22.333 1.00 83.19 237 PHE A N 1
ATOM 1759 C CA . PHE A 1 237 ? -14.291 -25.791 -22.182 1.00 83.19 237 PHE A CA 1
ATOM 1760 C C . PHE A 1 237 ? -12.917 -26.077 -21.558 1.00 83.19 237 PHE A C 1
ATOM 1762 O O . PHE A 1 237 ? -12.149 -25.135 -21.376 1.00 83.19 237 PHE A O 1
ATOM 1769 N N . ASP A 1 238 ? -12.606 -27.337 -21.226 1.00 83.12 238 ASP A N 1
ATOM 1770 C CA . ASP A 1 238 ? -11.369 -27.751 -20.531 1.00 83.12 238 ASP A CA 1
ATOM 1771 C C . ASP A 1 238 ? -11.038 -26.842 -19.327 1.00 83.12 238 ASP A C 1
ATOM 1773 O O . ASP A 1 238 ? -9.916 -26.373 -19.125 1.00 83.12 238 ASP A O 1
ATOM 1777 N N . ALA A 1 239 ? -12.075 -26.506 -18.557 1.00 79.06 239 ALA A N 1
ATOM 1778 C CA . ALA A 1 239 ? -12.007 -25.519 -17.489 1.00 79.06 239 ALA A CA 1
ATOM 1779 C C . ALA A 1 239 ? -11.942 -26.187 -16.108 1.00 79.06 239 ALA A C 1
ATOM 1781 O O . ALA A 1 239 ? -12.435 -27.295 -15.900 1.00 79.06 239 ALA A O 1
ATOM 1782 N N . VAL A 1 240 ? -11.374 -25.474 -15.133 1.00 75.19 240 VAL A N 1
ATOM 1783 C CA . VAL A 1 240 ? -11.360 -25.867 -13.716 1.00 75.19 240 VAL A CA 1
ATOM 1784 C C . VAL A 1 240 ? -12.255 -24.905 -12.938 1.00 75.19 240 VAL A C 1
ATOM 1786 O O . VAL A 1 240 ? -12.132 -23.689 -13.084 1.00 75.19 240 VAL A O 1
ATOM 1789 N N . VAL A 1 241 ? -13.154 -25.435 -12.105 1.00 73.56 241 VAL A N 1
ATOM 1790 C CA . VAL A 1 241 ? -13.997 -24.614 -11.223 1.00 73.56 241 VAL A CA 1
ATOM 1791 C C . VAL A 1 241 ? -13.122 -24.024 -10.120 1.00 73.56 241 VAL A C 1
ATOM 1793 O O . VAL A 1 241 ? -12.613 -24.750 -9.270 1.00 73.56 241 VAL A O 1
ATOM 1796 N N . VAL A 1 242 ? -12.933 -22.705 -10.140 1.00 71.75 242 VAL A N 1
ATOM 1797 C CA . VAL A 1 242 ? -12.162 -21.992 -9.106 1.00 71.75 242 VAL A CA 1
ATOM 1798 C C . VAL A 1 242 ? -13.073 -21.516 -7.972 1.00 71.75 242 VAL A C 1
ATOM 1800 O O . VAL A 1 242 ? -12.690 -21.589 -6.808 1.00 71.75 242 VAL A O 1
ATOM 1803 N N . GLU A 1 243 ? -14.291 -21.071 -8.292 1.00 66.25 243 GLU A N 1
ATOM 1804 C CA . GLU A 1 243 ? -15.255 -20.553 -7.318 1.00 66.25 243 GLU A CA 1
ATOM 1805 C C . GLU A 1 243 ? -16.681 -20.634 -7.890 1.00 66.25 243 GLU A C 1
ATOM 1807 O O . GLU A 1 243 ? -16.889 -20.385 -9.078 1.00 66.25 243 GLU A O 1
ATOM 1812 N N . VAL A 1 244 ? -17.665 -20.997 -7.060 1.00 63.03 244 VAL A N 1
ATOM 1813 C CA . VAL A 1 244 ? -19.095 -20.989 -7.416 1.00 63.03 244 VAL A CA 1
ATOM 1814 C C . VAL A 1 244 ? -19.791 -19.988 -6.498 1.00 63.03 244 VAL A C 1
ATOM 1816 O O . VAL A 1 244 ? -19.967 -20.261 -5.311 1.00 63.03 244 VAL A O 1
ATOM 1819 N N . GLU A 1 245 ? -20.166 -18.823 -7.030 1.00 65.62 245 GLU A N 1
ATOM 1820 C CA . GLU A 1 245 ? -20.996 -17.847 -6.314 1.00 65.62 245 GLU A CA 1
ATOM 1821 C C . GLU A 1 245 ? -22.484 -18.096 -6.615 1.00 65.62 245 GLU A C 1
ATOM 1823 O O . GLU A 1 245 ? -22.908 -18.186 -7.767 1.00 65.62 245 GLU A O 1
ATOM 1828 N N . ASP A 1 246 ? -23.291 -18.198 -5.560 1.00 64.25 246 ASP A N 1
ATOM 1829 C CA . ASP A 1 246 ? -24.731 -18.430 -5.656 1.00 64.25 246 ASP A CA 1
ATOM 1830 C C . ASP A 1 246 ? -25.441 -17.108 -6.016 1.00 64.25 246 ASP A C 1
ATOM 1832 O O . ASP A 1 246 ? -25.524 -16.173 -5.213 1.00 64.25 246 ASP A O 1
ATOM 1836 N N . SER A 1 247 ? -25.954 -16.993 -7.244 1.00 59.44 247 SER A N 1
ATOM 1837 C CA . SER A 1 247 ? -26.514 -15.742 -7.794 1.00 59.44 247 SER A CA 1
ATOM 1838 C C . SER A 1 247 ? -27.872 -15.338 -7.196 1.00 59.44 247 SER A C 1
ATOM 1840 O O . SER A 1 247 ? -28.456 -14.317 -7.568 1.00 59.44 247 SER A O 1
ATOM 1842 N N . LYS A 1 248 ? -28.373 -16.082 -6.204 1.00 55.03 248 LYS A N 1
ATOM 1843 C CA . LYS A 1 248 ? -29.706 -15.908 -5.603 1.00 55.03 248 LYS A CA 1
ATOM 1844 C C . LYS A 1 248 ? -29.904 -14.630 -4.771 1.00 55.03 248 LYS A C 1
ATOM 1846 O O . LYS A 1 248 ? -30.961 -14.465 -4.169 1.00 55.03 248 LYS A O 1
ATOM 1851 N N . SER A 1 249 ? -28.930 -13.719 -4.739 1.00 44.47 249 SER A N 1
ATOM 1852 C CA . SER A 1 249 ? -29.006 -12.454 -3.989 1.00 44.47 249 SER A CA 1
ATOM 1853 C C . SER A 1 249 ? -29.126 -11.186 -4.846 1.00 44.47 249 SER A C 1
ATOM 1855 O O . SER A 1 249 ? -29.094 -10.083 -4.298 1.00 44.47 249 SER A O 1
ATOM 1857 N N . ALA A 1 250 ? -29.329 -11.294 -6.164 1.00 46.47 250 ALA A N 1
ATOM 1858 C CA . ALA A 1 250 ? -29.621 -10.112 -6.974 1.00 46.47 250 ALA A CA 1
ATOM 1859 C C . ALA A 1 250 ? -30.991 -9.504 -6.583 1.00 46.47 250 ALA A C 1
ATOM 1861 O O . ALA A 1 250 ? -32.001 -10.218 -6.579 1.00 46.47 250 ALA A O 1
ATOM 1862 N N . PRO A 1 251 ? -31.071 -8.199 -6.247 1.00 47.53 251 PRO A N 1
ATOM 1863 C CA . PRO A 1 251 ? -32.336 -7.550 -5.938 1.00 47.53 251 PRO A CA 1
ATOM 1864 C C . PRO A 1 251 ? -33.208 -7.531 -7.193 1.00 47.53 251 PRO A C 1
ATOM 1866 O O . PRO A 1 251 ? -32.876 -6.906 -8.198 1.00 47.53 251 PRO A O 1
ATOM 1869 N N . ARG A 1 252 ? -34.333 -8.243 -7.119 1.00 46.50 252 ARG A N 1
ATOM 1870 C CA . ARG A 1 252 ? -35.369 -8.295 -8.150 1.00 46.50 252 ARG A CA 1
ATOM 1871 C C . ARG A 1 252 ? -35.866 -6.865 -8.397 1.00 46.50 252 ARG A C 1
ATOM 1873 O O . ARG A 1 252 ? -36.599 -6.323 -7.569 1.00 46.50 252 ARG A O 1
ATOM 1880 N N . MET A 1 253 ? -35.419 -6.243 -9.491 1.00 44.75 253 MET A N 1
ATOM 1881 C CA . MET A 1 253 ? -35.970 -4.971 -9.952 1.00 44.75 253 MET A CA 1
ATOM 1882 C C . MET A 1 253 ? -37.465 -5.180 -10.169 1.00 44.75 253 MET A C 1
ATOM 1884 O O . MET A 1 253 ? -37.879 -6.045 -10.937 1.00 44.75 253 MET A O 1
ATOM 1888 N N . LYS A 1 254 ? -38.274 -4.441 -9.412 1.00 49.41 254 LYS A N 1
ATOM 1889 C CA . LYS A 1 254 ? -39.702 -4.337 -9.675 1.00 49.41 254 LYS A CA 1
ATOM 1890 C C . LYS A 1 254 ? -39.838 -3.397 -10.866 1.00 49.41 254 LYS A C 1
ATOM 1892 O O . LYS A 1 254 ? -39.572 -2.208 -10.715 1.00 49.41 254 LYS A O 1
ATOM 1897 N N . GLU A 1 255 ? -40.198 -3.935 -12.024 1.00 56.62 255 GLU A N 1
ATOM 1898 C CA . GLU A 1 255 ? -40.818 -3.134 -13.076 1.00 56.62 255 GLU A CA 1
ATOM 1899 C C . GLU A 1 255 ? -42.115 -2.566 -12.497 1.00 56.62 255 GLU A C 1
ATOM 1901 O O . GLU A 1 255 ? -43.021 -3.305 -12.111 1.00 56.62 255 GLU A O 1
ATOM 1906 N N . THR A 1 256 ? -42.144 -1.251 -12.319 1.00 60.06 256 THR A N 1
ATOM 1907 C CA . THR A 1 256 ? -43.377 -0.493 -12.128 1.00 60.06 256 THR A CA 1
ATOM 1908 C C . THR A 1 256 ? -43.985 -0.259 -13.500 1.00 60.06 256 THR A C 1
ATOM 1910 O O . THR A 1 256 ? -43.361 0.401 -14.332 1.00 60.06 256 THR A O 1
ATOM 1913 N N . GLU A 1 257 ? -45.160 -0.848 -13.690 1.00 60.22 257 GLU A N 1
ATOM 1914 C CA . GLU A 1 257 ? -46.113 -0.589 -14.774 1.00 60.22 257 GLU A CA 1
ATOM 1915 C C . GLU A 1 257 ? -46.649 0.851 -14.724 1.00 60.22 257 GLU A C 1
ATOM 1917 O O . GLU A 1 257 ? -46.826 1.375 -13.594 1.00 60.22 257 GLU A O 1
#

Sequence (257 aa):
IGITCGVDSELLPLAEEGRSALRARLEGVDAAGVLHMIARCEATARHARFTASSRALFDALLVRLSMAEHLASIPALLQGGASSLPKKKGSRSDVTTGRPPKPPAARAPAPSVPVTGTPPPPPPPKRTESKPTAASMTASEIWQRVLQDATSSSAQATVDGLRVVAYRDGVLTLDQIDPQPGGVSSTRREALARLVERVIGRSVKIEVVRKSDRVVDKKALEPMENQPEVRAVLREFDAVVVEVEDSKSAPRMKETE